Protein AF-A0A978SP94-F1 (afdb_monomer_lite)

pLDDT: mean 74.39, std 15.1, range [36.41, 94.62]

Structure (mmCIF, N/CA/C/O backbone):
data_AF-A0A978SP94-F1
#
_entry.id   AF-A0A978SP94-F1
#
loop_
_atom_site.group_PDB
_atom_site.id
_atom_site.type_symbol
_atom_site.label_atom_id
_atom_site.label_alt_id
_atom_site.label_comp_id
_atom_site.label_asym_id
_atom_site.label_entity_id
_atom_site.label_seq_id
_atom_site.pdbx_PDB_ins_code
_atom_site.Cartn_x
_atom_site.Cartn_y
_atom_site.Cartn_z
_atom_site.occupancy
_atom_site.B_iso_or_equiv
_atom_site.auth_seq_id
_atom_site.auth_comp_id
_atom_site.auth_asym_id
_atom_site.auth_atom_id
_atom_site.pdbx_PDB_model_num
ATOM 1 N N . MET A 1 1 ? 33.689 -12.723 -34.427 1.00 36.41 1 MET A N 1
ATOM 2 C CA . MET A 1 1 ? 33.158 -11.509 -35.083 1.00 36.41 1 MET A CA 1
ATOM 3 C C . MET A 1 1 ? 31.949 -11.097 -34.269 1.00 36.41 1 MET A C 1
ATOM 5 O O . MET A 1 1 ? 30.881 -11.655 -34.457 1.00 36.41 1 MET A O 1
ATOM 9 N N . THR A 1 2 ? 32.166 -10.258 -33.258 1.00 43.25 2 THR A N 1
ATOM 10 C CA . THR A 1 2 ? 31.287 -10.166 -32.081 1.00 43.25 2 THR A CA 1
ATOM 11 C C . THR A 1 2 ? 31.180 -8.699 -31.669 1.00 43.25 2 THR A C 1
ATOM 13 O O . THR A 1 2 ? 31.792 -8.290 -30.689 1.00 43.25 2 THR A O 1
ATOM 16 N N . SER A 1 3 ? 30.542 -7.848 -32.480 1.00 43.03 3 SER A N 1
ATOM 17 C CA . SER A 1 3 ? 30.477 -6.401 -32.176 1.00 43.03 3 SER A CA 1
ATOM 18 C C . SER A 1 3 ? 29.299 -5.650 -32.820 1.00 43.03 3 SER A C 1
ATOM 20 O O . SER A 1 3 ? 29.439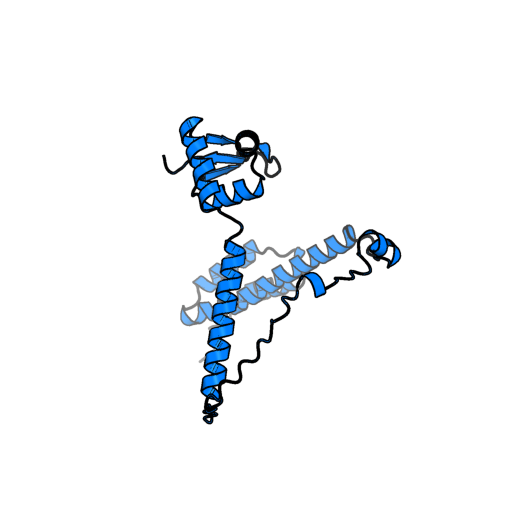 -4.469 -33.116 1.00 43.03 3 SER A O 1
ATOM 22 N N . GLN A 1 4 ? 28.145 -6.286 -33.060 1.00 39.81 4 GLN A N 1
ATOM 23 C CA . GLN A 1 4 ? 26.997 -5.597 -33.686 1.00 39.81 4 GLN A CA 1
ATOM 24 C C . GLN A 1 4 ? 25.630 -5.794 -32.999 1.00 39.81 4 GLN A C 1
ATOM 26 O O . GLN A 1 4 ? 24.607 -5.594 -33.636 1.00 39.81 4 GLN A O 1
ATOM 31 N N . GLU A 1 5 ? 25.573 -6.116 -31.700 1.00 45.84 5 GLU A N 1
ATOM 32 C CA . GLU A 1 5 ? 24.280 -6.330 -31.007 1.00 45.84 5 GLU A CA 1
ATOM 33 C C . GLU A 1 5 ? 23.916 -5.317 -29.898 1.00 45.84 5 GLU A C 1
ATOM 35 O O . GLU A 1 5 ? 22.907 -5.508 -29.230 1.00 45.84 5 GLU A O 1
ATOM 40 N N . PHE A 1 6 ? 24.652 -4.215 -29.682 1.00 45.44 6 PHE A N 1
ATOM 41 C CA . PHE A 1 6 ? 24.471 -3.404 -28.453 1.00 45.44 6 PHE A CA 1
ATOM 42 C C . PHE A 1 6 ? 24.152 -1.904 -28.606 1.00 45.44 6 PHE A C 1
ATOM 44 O O . PHE A 1 6 ? 24.252 -1.154 -27.637 1.00 45.44 6 PHE A O 1
ATOM 51 N N . THR A 1 7 ? 23.731 -1.432 -29.779 1.00 50.19 7 THR A N 1
ATOM 52 C CA . THR A 1 7 ? 23.465 0.007 -30.006 1.00 50.19 7 THR A CA 1
ATOM 53 C C . THR A 1 7 ? 21.996 0.432 -29.879 1.00 50.19 7 THR A C 1
ATOM 55 O O . THR A 1 7 ? 21.727 1.624 -29.774 1.00 50.19 7 THR A O 1
ATOM 58 N N . SER A 1 8 ? 21.035 -0.496 -29.812 1.00 52.97 8 SER A N 1
ATOM 59 C CA . SER A 1 8 ? 19.596 -0.162 -29.846 1.00 52.97 8 SER A CA 1
ATOM 60 C C . SER A 1 8 ? 19.016 0.408 -28.538 1.00 52.97 8 SER A C 1
ATOM 62 O O . SER A 1 8 ? 17.937 0.992 -28.575 1.00 52.97 8 SER A O 1
ATOM 64 N N . GLY A 1 9 ? 19.682 0.239 -27.388 1.00 59.00 9 GLY A N 1
ATOM 65 C CA . GLY A 1 9 ? 19.137 0.624 -26.071 1.00 59.00 9 GLY A CA 1
ATOM 66 C C . GLY A 1 9 ? 19.796 1.826 -25.394 1.00 59.00 9 GLY A C 1
ATOM 67 O O . GLY A 1 9 ? 19.350 2.256 -24.333 1.00 59.00 9 GLY A O 1
ATOM 68 N N . GLN A 1 10 ? 20.847 2.394 -25.992 1.00 63.31 10 GLN A N 1
ATOM 69 C CA . GLN A 1 10 ? 21.544 3.549 -25.422 1.00 63.31 10 GLN A CA 1
ATOM 70 C C . GLN A 1 10 ? 20.677 4.804 -25.219 1.00 63.31 10 GLN A C 1
ATOM 72 O O . GLN A 1 10 ? 20.806 5.401 -24.150 1.00 63.31 10 GLN A O 1
ATOM 77 N N . PRO A 1 11 ? 19.780 5.211 -26.146 1.00 75.06 11 PRO A N 1
ATOM 78 C CA . PRO A 1 11 ? 19.018 6.444 -25.946 1.00 75.06 11 PRO A CA 1
ATOM 79 C C . PRO A 1 11 ? 18.053 6.343 -24.759 1.00 75.06 11 PRO A C 1
ATOM 81 O O . PRO A 1 11 ? 17.978 7.281 -23.967 1.00 75.06 11 PRO A O 1
ATOM 84 N N . LEU A 1 12 ? 17.398 5.189 -24.580 1.00 82.25 12 LEU A N 1
ATOM 85 C CA . LEU A 1 12 ? 16.506 4.949 -23.445 1.00 82.25 12 LEU A CA 1
ATOM 86 C C . LEU A 1 12 ? 17.285 4.920 -22.127 1.00 82.25 12 LEU A C 1
ATOM 88 O O . LEU A 1 12 ? 16.886 5.565 -21.166 1.00 82.25 12 LEU A O 1
ATOM 92 N N . ASN A 1 13 ? 18.428 4.231 -22.085 1.00 84.00 13 ASN A N 1
ATOM 93 C CA . ASN A 1 13 ? 19.246 4.174 -20.874 1.00 84.00 13 ASN A CA 1
ATOM 94 C C . ASN A 1 13 ? 19.731 5.562 -20.438 1.00 84.00 13 ASN A C 1
ATOM 96 O O . ASN A 1 13 ? 19.642 5.879 -19.258 1.00 84.00 13 ASN A O 1
ATOM 100 N N . THR A 1 14 ? 20.156 6.410 -21.379 1.00 85.19 14 THR A N 1
ATOM 101 C CA . THR A 1 14 ? 20.538 7.798 -21.075 1.00 85.19 14 THR A CA 1
ATOM 102 C C . THR A 1 14 ? 19.342 8.652 -20.648 1.00 85.19 14 THR A C 1
ATOM 104 O O . THR A 1 14 ? 19.486 9.525 -19.792 1.00 85.19 14 THR A O 1
ATOM 107 N N . ALA A 1 15 ? 18.159 8.430 -21.228 1.00 86.38 15 ALA A N 1
ATOM 108 C CA . ALA A 1 15 ? 16.939 9.114 -20.806 1.00 86.38 15 ALA A CA 1
ATOM 109 C C . ALA A 1 15 ? 16.534 8.711 -19.377 1.00 86.38 15 ALA A C 1
ATOM 111 O O . ALA A 1 15 ? 16.160 9.575 -18.586 1.00 86.38 15 ALA A O 1
ATOM 112 N N . ILE A 1 16 ? 16.694 7.433 -19.026 1.00 88.31 16 ILE A N 1
ATOM 113 C CA . ILE A 1 16 ? 16.489 6.916 -17.670 1.00 88.31 16 ILE A CA 1
ATOM 114 C C . ILE A 1 16 ? 17.519 7.505 -16.702 1.00 88.31 16 ILE A C 1
ATOM 116 O O . ILE A 1 16 ? 17.125 7.974 -15.645 1.00 88.31 16 ILE A O 1
ATOM 120 N N . ASP A 1 17 ? 18.807 7.572 -17.057 1.00 88.81 17 ASP A N 1
ATOM 121 C CA . ASP A 1 17 ? 19.834 8.190 -16.198 1.00 88.81 17 ASP A CA 1
ATOM 122 C C . ASP A 1 17 ? 19.515 9.654 -15.875 1.00 88.81 17 ASP A C 1
ATOM 124 O O . ASP A 1 17 ? 19.634 10.094 -14.732 1.00 88.81 17 ASP A O 1
ATOM 128 N N . LYS A 1 18 ? 19.050 10.412 -16.874 1.00 88.12 18 LYS A N 1
ATOM 129 C CA . LYS A 1 18 ? 18.600 11.794 -16.668 1.00 88.12 18 LYS A CA 1
ATOM 130 C C . LYS A 1 18 ? 17.361 11.867 -15.780 1.00 88.12 18 LYS A C 1
ATOM 132 O O . LYS A 1 18 ? 17.291 12.737 -14.923 1.00 88.12 18 LYS A O 1
ATOM 137 N N . ALA A 1 19 ? 16.411 10.959 -15.975 1.00 90.00 19 ALA A N 1
ATOM 138 C CA . ALA A 1 19 ? 15.207 10.871 -15.160 1.00 90.00 19 ALA A CA 1
ATOM 139 C C . ALA A 1 19 ? 15.487 10.403 -13.723 1.00 90.00 19 ALA A C 1
ATOM 141 O O . ALA A 1 19 ? 14.738 10.753 -12.826 1.00 90.00 19 ALA A O 1
ATOM 142 N N . ILE A 1 20 ? 16.555 9.646 -13.475 1.00 89.19 20 ILE A N 1
ATOM 143 C CA . ILE A 1 20 ? 17.008 9.321 -12.116 1.00 89.19 20 ILE A CA 1
ATOM 144 C C . ILE A 1 20 ? 17.648 10.553 -11.462 1.00 89.19 20 ILE A C 1
ATOM 146 O O . ILE A 1 20 ? 17.429 10.796 -10.279 1.00 89.19 20 ILE A O 1
ATOM 150 N N . ALA A 1 21 ? 18.417 11.343 -12.220 1.00 88.69 21 ALA A N 1
ATOM 151 C CA . ALA A 1 21 ? 19.043 12.565 -11.714 1.00 88.69 21 ALA A CA 1
ATOM 152 C C . ALA A 1 21 ? 18.027 13.675 -11.393 1.00 88.69 21 ALA A C 1
ATOM 154 O O . ALA A 1 21 ? 18.221 14.416 -10.433 1.00 88.69 21 ALA A O 1
ATOM 155 N N . ASP A 1 22 ? 16.952 13.778 -12.175 1.00 90.25 22 ASP A N 1
ATOM 156 C CA . ASP A 1 22 ? 15.823 14.671 -11.906 1.00 90.25 22 ASP A CA 1
ATOM 157 C C . ASP A 1 22 ? 14.487 13.914 -12.045 1.00 90.25 22 ASP A C 1
ATOM 159 O O . ASP A 1 22 ? 13.836 13.944 -13.100 1.00 90.25 22 ASP A O 1
ATOM 163 N N . PRO A 1 23 ? 14.066 13.205 -10.979 1.00 89.19 23 PRO A N 1
ATOM 164 C CA . PRO A 1 23 ? 12.857 12.397 -10.999 1.00 89.19 23 PRO A CA 1
ATOM 165 C C . PRO A 1 23 ? 11.611 13.216 -11.264 1.00 89.19 23 PRO A C 1
ATOM 167 O O . PRO A 1 23 ? 10.740 12.739 -11.984 1.00 89.19 23 PRO A O 1
ATOM 170 N N . MET A 1 24 ? 11.495 14.436 -10.741 1.00 88.69 24 MET A N 1
ATOM 171 C CA . MET A 1 24 ? 10.240 15.193 -10.771 1.00 88.69 24 MET A CA 1
ATOM 172 C C . MET A 1 24 ? 9.872 15.691 -12.171 1.00 88.69 24 MET A C 1
ATOM 174 O O . MET A 1 24 ? 8.691 15.736 -12.512 1.00 88.69 24 MET A O 1
ATOM 178 N N . THR A 1 25 ? 10.858 15.970 -13.026 1.00 88.75 25 THR A N 1
ATOM 179 C CA . THR A 1 25 ? 10.618 16.447 -14.401 1.00 88.75 25 THR A CA 1
ATOM 180 C C . THR A 1 25 ? 10.516 15.321 -15.436 1.00 88.75 25 THR A C 1
ATOM 182 O O . THR A 1 25 ? 10.141 15.560 -16.588 1.00 88.75 25 THR A O 1
ATOM 185 N N . ALA A 1 26 ? 10.794 14.074 -15.043 1.00 88.94 26 ALA A N 1
ATOM 186 C CA . ALA A 1 26 ? 10.788 12.930 -15.949 1.00 88.94 26 ALA A CA 1
ATOM 187 C C . ALA A 1 26 ? 9.405 12.628 -16.576 1.00 88.94 26 ALA A C 1
ATOM 189 O O . ALA A 1 26 ? 8.364 12.604 -15.916 1.00 88.94 26 ALA A O 1
ATOM 190 N N . ASN A 1 27 ? 9.373 12.295 -17.866 1.00 91.00 27 ASN A N 1
ATOM 191 C CA . ASN A 1 27 ? 8.146 11.863 -18.542 1.00 91.00 27 ASN A CA 1
ATOM 192 C C . ASN A 1 27 ? 8.036 10.326 -18.551 1.00 91.00 27 ASN A C 1
ATOM 194 O O . ASN A 1 27 ? 8.411 9.673 -19.526 1.00 91.00 27 ASN A O 1
ATOM 198 N N . LEU A 1 28 ? 7.522 9.739 -17.463 1.00 88.88 28 LEU A N 1
ATOM 199 C CA . LEU A 1 28 ? 7.362 8.278 -17.327 1.00 88.88 28 LEU A CA 1
ATOM 200 C C . LEU A 1 28 ? 6.517 7.640 -18.443 1.00 88.88 28 LEU A C 1
ATOM 202 O O . LEU A 1 28 ? 6.945 6.620 -18.979 1.00 88.88 28 LEU A O 1
ATOM 206 N N . PRO A 1 29 ? 5.359 8.205 -18.847 1.00 90.31 29 PRO A N 1
ATOM 207 C CA . PRO A 1 29 ? 4.577 7.649 -19.950 1.00 90.31 29 PRO A CA 1
ATOM 208 C C . PRO A 1 29 ? 5.356 7.554 -21.263 1.00 90.31 29 PRO A C 1
ATOM 210 O O . PRO A 1 29 ? 5.158 6.615 -22.032 1.00 90.31 29 PRO A O 1
ATOM 213 N N . GLN A 1 30 ? 6.236 8.519 -21.539 1.00 89.31 30 GLN A N 1
ATOM 214 C CA . GLN A 1 30 ? 7.097 8.471 -22.716 1.00 89.31 30 GLN A CA 1
ATOM 215 C C . GLN A 1 30 ? 8.184 7.396 -22.576 1.00 89.31 30 GLN A C 1
ATOM 217 O O . GLN A 1 30 ? 8.359 6.603 -23.499 1.00 89.31 30 GLN A O 1
ATOM 222 N N . LEU A 1 31 ? 8.848 7.315 -21.418 1.00 89.88 31 LEU A N 1
ATOM 223 C CA . LEU A 1 31 ? 9.860 6.287 -21.141 1.00 89.88 31 LEU A CA 1
ATOM 224 C C . LEU A 1 31 ? 9.288 4.865 -21.252 1.00 89.88 31 LEU A C 1
ATOM 226 O O . LEU A 1 31 ? 9.941 3.989 -21.811 1.00 89.88 31 LEU A O 1
ATOM 230 N N . LEU A 1 32 ? 8.056 4.642 -20.783 1.00 90.81 32 LEU A N 1
ATOM 231 C CA . LEU A 1 32 ? 7.368 3.351 -20.898 1.00 90.81 32 LEU A CA 1
ATOM 232 C C . LEU A 1 32 ? 7.041 2.987 -22.355 1.00 90.81 32 LEU A C 1
ATOM 234 O O . LEU A 1 32 ? 7.234 1.845 -22.757 1.00 90.81 32 LEU A O 1
ATOM 238 N N . LYS A 1 33 ? 6.625 3.955 -23.182 1.00 90.44 33 LYS A N 1
ATOM 239 C CA . LYS A 1 33 ? 6.404 3.716 -24.621 1.00 90.44 33 LYS A CA 1
ATOM 240 C C . LYS A 1 33 ? 7.698 3.355 -25.350 1.00 90.44 33 LYS A C 1
ATOM 242 O O . LYS A 1 33 ? 7.702 2.473 -26.206 1.00 90.44 33 LYS A O 1
ATOM 247 N N . GLU A 1 34 ? 8.791 4.043 -25.028 1.00 88.81 34 GLU A N 1
ATOM 248 C CA . GLU A 1 34 ? 10.113 3.753 -25.593 1.00 88.81 34 GLU A CA 1
ATOM 249 C C . GLU A 1 34 ? 10.639 2.388 -25.121 1.00 88.81 34 GLU A C 1
ATOM 251 O O . GLU A 1 34 ? 11.228 1.646 -25.910 1.00 88.81 34 GLU A O 1
ATOM 256 N N . PHE A 1 35 ? 10.359 2.020 -23.870 1.00 90.88 35 PHE A N 1
ATOM 257 C CA . PHE A 1 35 ? 10.617 0.693 -23.319 1.00 90.88 35 PHE A CA 1
ATOM 258 C C . PHE A 1 35 ? 9.861 -0.412 -24.070 1.00 90.88 35 PHE A C 1
ATOM 260 O O . PHE A 1 35 ? 10.497 -1.350 -24.552 1.00 90.88 35 PHE A O 1
ATOM 267 N N . ASP A 1 36 ? 8.541 -0.289 -24.236 1.00 90.69 36 ASP A N 1
ATOM 268 C CA . ASP A 1 36 ? 7.723 -1.281 -24.948 1.00 90.69 36 ASP A CA 1
ATOM 269 C 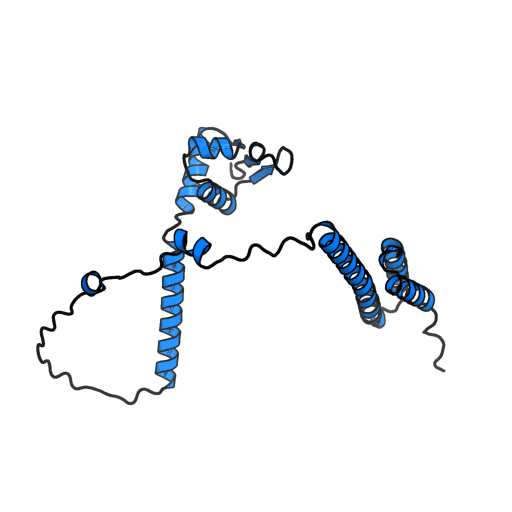C . ASP A 1 36 ? 8.220 -1.479 -26.388 1.00 90.69 36 ASP A C 1
ATOM 271 O O . ASP A 1 36 ? 8.356 -2.608 -26.875 1.00 90.69 36 ASP A O 1
ATOM 275 N N . TYR A 1 37 ? 8.574 -0.375 -27.057 1.00 89.50 37 TYR A N 1
ATOM 276 C CA . TYR A 1 37 ? 9.156 -0.403 -28.395 1.00 89.50 37 TYR A CA 1
ATOM 277 C C . TYR A 1 37 ? 10.500 -1.147 -28.429 1.00 89.50 37 TYR A C 1
ATOM 279 O O . TYR A 1 37 ? 10.733 -1.953 -29.334 1.00 89.50 37 TYR A O 1
ATOM 287 N N . LEU A 1 38 ? 11.373 -0.929 -27.444 1.00 88.56 38 LEU A N 1
ATOM 288 C CA . LEU A 1 38 ? 12.671 -1.599 -27.346 1.00 88.56 38 LEU A CA 1
ATOM 289 C C . LEU A 1 38 ? 12.503 -3.105 -27.090 1.00 88.56 38 LEU A C 1
ATOM 291 O O . LEU A 1 38 ? 13.097 -3.921 -27.797 1.00 88.56 38 LEU A O 1
ATOM 295 N N . ILE A 1 39 ? 11.651 -3.493 -26.137 1.00 89.19 39 ILE A N 1
ATOM 296 C CA . ILE A 1 39 ? 11.400 -4.906 -25.819 1.00 89.19 39 ILE A CA 1
ATOM 297 C C . ILE A 1 39 ? 10.793 -5.650 -27.014 1.00 89.19 39 ILE A C 1
ATOM 299 O O . ILE A 1 39 ? 11.188 -6.786 -27.286 1.00 89.19 39 ILE A O 1
ATOM 303 N N . SER A 1 40 ? 9.906 -5.007 -27.782 1.00 88.44 40 SER A N 1
ATOM 304 C CA . SER A 1 40 ? 9.291 -5.615 -28.973 1.00 88.44 40 SER A CA 1
ATOM 305 C C . SER A 1 40 ? 10.294 -5.985 -30.077 1.00 88.44 40 SER A C 1
ATOM 307 O O . SER A 1 40 ? 10.040 -6.905 -30.854 1.00 88.44 40 SER A O 1
ATOM 309 N N . GLN A 1 41 ? 11.449 -5.313 -30.122 1.00 88.38 41 GLN A N 1
ATOM 310 C CA . GLN A 1 41 ? 12.511 -5.549 -31.107 1.00 88.38 41 GLN A CA 1
ATOM 311 C C . GLN A 1 41 ? 13.544 -6.587 -30.656 1.00 88.38 41 GLN A C 1
ATOM 313 O O . GLN A 1 41 ? 14.343 -7.056 -31.467 1.00 88.38 41 GLN A O 1
ATOM 318 N N . LEU A 1 42 ? 13.548 -6.957 -29.375 1.00 87.88 42 LEU A N 1
ATOM 319 C CA . LEU A 1 42 ? 14.506 -7.911 -28.830 1.00 87.88 42 LEU A CA 1
ATOM 320 C C . LEU A 1 42 ? 14.062 -9.366 -29.058 1.00 87.88 42 LEU A C 1
ATOM 322 O O . LEU A 1 42 ? 12.868 -9.672 -29.000 1.00 87.88 42 LEU A O 1
ATOM 326 N N . PRO A 1 43 ? 15.008 -10.309 -29.227 1.00 90.12 43 PRO A N 1
ATOM 327 C CA . PRO A 1 43 ? 14.704 -11.738 -29.240 1.00 90.12 43 PRO A CA 1
ATOM 328 C C . PRO A 1 43 ? 14.065 -12.192 -27.919 1.00 90.12 43 PRO A C 1
ATOM 330 O O . PRO A 1 43 ? 14.506 -11.771 -26.849 1.00 90.12 43 PRO A O 1
ATOM 333 N N . ARG A 1 44 ? 13.099 -13.127 -27.964 1.00 87.88 44 ARG A N 1
ATOM 334 C CA . ARG A 1 44 ? 12.382 -13.643 -26.769 1.00 87.88 44 ARG A CA 1
ATOM 335 C C . ARG A 1 44 ? 13.305 -14.044 -25.613 1.00 87.88 44 ARG A C 1
ATOM 337 O O . ARG A 1 44 ? 12.991 -13.772 -24.462 1.00 87.88 44 ARG A O 1
ATOM 344 N N . ALA A 1 45 ? 14.450 -14.654 -25.919 1.00 86.94 45 ALA A N 1
ATOM 345 C CA . ALA A 1 45 ? 15.424 -15.081 -24.914 1.00 86.94 45 ALA A CA 1
ATOM 346 C C . ALA A 1 45 ? 16.062 -13.911 -24.135 1.00 86.94 45 ALA A C 1
ATOM 348 O O . ALA A 1 45 ? 16.487 -14.092 -22.998 1.00 86.94 45 ALA A O 1
ATOM 349 N N . ALA A 1 46 ? 16.124 -12.713 -24.725 1.00 86.50 46 ALA A N 1
ATOM 350 C CA . ALA A 1 46 ? 16.704 -11.519 -24.113 1.00 86.50 46 ALA A CA 1
ATOM 351 C C . ALA A 1 46 ? 15.654 -10.569 -23.512 1.00 86.50 46 ALA A C 1
ATOM 353 O O . ALA A 1 46 ? 16.006 -9.768 -22.647 1.00 86.50 46 ALA A O 1
ATOM 354 N N . GLN A 1 47 ? 14.385 -10.670 -23.930 1.00 90.81 47 GLN A N 1
ATOM 355 C CA . GLN A 1 47 ? 13.305 -9.771 -23.507 1.00 90.81 47 GLN A CA 1
ATOM 356 C C . GLN A 1 47 ? 13.147 -9.712 -21.989 1.00 90.81 47 GLN A C 1
ATOM 358 O O . GLN A 1 47 ? 13.212 -8.627 -21.433 1.00 90.81 47 GLN A O 1
ATOM 363 N N . LEU A 1 48 ? 13.005 -10.854 -21.306 1.00 90.75 48 LEU A N 1
ATOM 364 C CA . LEU A 1 48 ? 12.791 -10.871 -19.851 1.00 90.75 48 LEU A CA 1
ATOM 365 C C . LEU A 1 48 ? 13.968 -10.276 -19.073 1.00 90.75 48 LEU A C 1
ATOM 367 O O . LEU A 1 48 ? 13.762 -9.520 -18.128 1.00 90.75 48 LEU A O 1
ATOM 371 N N . ARG A 1 49 ? 15.202 -10.588 -19.486 1.00 89.94 49 ARG A N 1
ATOM 372 C CA . ARG A 1 49 ? 16.412 -10.086 -18.823 1.00 89.94 49 ARG A CA 1
ATOM 373 C C . ARG A 1 49 ? 16.513 -8.567 -18.941 1.00 89.94 49 ARG A C 1
ATOM 375 O O . ARG A 1 49 ? 16.687 -7.890 -17.936 1.00 89.94 49 ARG A O 1
ATOM 382 N N . VAL A 1 50 ? 16.391 -8.048 -20.163 1.00 87.81 50 VAL A N 1
ATOM 383 C CA . VAL A 1 50 ? 16.491 -6.605 -20.430 1.00 87.81 50 VAL A CA 1
ATOM 384 C C . VAL A 1 50 ? 15.282 -5.861 -19.856 1.00 87.81 50 VAL A C 1
ATOM 386 O O . VAL A 1 50 ? 15.436 -4.766 -19.322 1.00 87.81 50 VAL A O 1
ATOM 389 N N . ALA A 1 51 ? 14.094 -6.473 -19.893 1.00 90.00 51 ALA A N 1
ATOM 390 C CA . ALA A 1 51 ? 12.898 -5.915 -19.281 1.00 90.00 51 ALA A CA 1
ATOM 391 C C . ALA A 1 51 ? 13.055 -5.743 -17.772 1.00 90.00 51 ALA A C 1
ATOM 393 O O . ALA A 1 51 ? 12.774 -4.666 -17.260 1.00 90.00 51 ALA A O 1
ATOM 394 N N . GLY A 1 52 ? 13.550 -6.769 -17.074 1.00 90.62 52 GLY A N 1
ATOM 395 C CA . GLY A 1 52 ? 13.788 -6.698 -15.633 1.00 90.62 52 GLY A CA 1
ATOM 396 C C . GLY A 1 52 ? 14.771 -5.591 -15.251 1.00 90.62 52 GLY A C 1
ATOM 397 O O . GLY A 1 52 ? 14.503 -4.827 -14.329 1.00 90.62 52 GLY A O 1
ATOM 398 N N . GLU A 1 53 ? 15.871 -5.455 -15.996 1.00 90.25 53 GLU A N 1
ATOM 399 C CA . GLU A 1 53 ? 16.878 -4.414 -15.755 1.00 90.25 53 GLU A CA 1
ATOM 400 C C . GLU A 1 53 ? 16.297 -3.001 -15.920 1.00 90.25 53 GLU A C 1
ATOM 402 O O . GLU A 1 53 ? 16.470 -2.146 -15.052 1.00 90.25 53 GLU A O 1
ATOM 407 N N . ILE A 1 54 ? 15.557 -2.756 -17.005 1.00 89.81 54 ILE A N 1
ATOM 408 C CA . ILE A 1 54 ? 14.967 -1.438 -17.265 1.00 89.81 54 ILE A CA 1
ATOM 409 C C . ILE A 1 54 ? 13.824 -1.135 -16.286 1.00 89.81 54 ILE A C 1
ATOM 411 O O . ILE A 1 54 ? 13.744 -0.020 -15.773 1.00 89.81 54 ILE A O 1
ATOM 415 N N . LEU A 1 55 ? 12.964 -2.112 -15.983 1.00 92.69 55 LEU A N 1
ATOM 416 C CA . LEU A 1 55 ? 11.866 -1.937 -15.027 1.00 92.69 55 LEU A CA 1
ATOM 417 C C . LEU A 1 55 ? 12.375 -1.645 -13.614 1.00 92.69 55 LEU A C 1
ATOM 419 O O . LEU A 1 55 ? 11.789 -0.805 -12.937 1.00 92.69 55 LEU A O 1
ATOM 423 N N . SER A 1 56 ? 13.483 -2.265 -13.191 1.00 93.38 56 SER A N 1
ATOM 424 C CA . SER A 1 56 ? 14.133 -1.940 -11.914 1.00 93.38 56 SER A CA 1
ATOM 425 C C . SER A 1 56 ? 14.508 -0.459 -11.847 1.00 93.38 56 SER A C 1
ATOM 427 O O . SER A 1 56 ? 14.186 0.225 -10.880 1.00 93.38 56 SER A O 1
ATOM 429 N N . ARG A 1 57 ? 15.110 0.072 -12.915 1.00 92.69 57 ARG A N 1
ATOM 430 C CA . ARG A 1 57 ? 15.521 1.482 -12.978 1.00 92.69 57 ARG A CA 1
ATOM 431 C C . ARG A 1 57 ? 14.335 2.442 -13.081 1.00 92.69 57 ARG A C 1
ATOM 433 O O . ARG A 1 57 ? 14.364 3.528 -12.515 1.00 92.69 57 ARG A O 1
ATOM 440 N N . LEU A 1 58 ? 13.257 2.053 -13.764 1.00 92.81 58 LEU A N 1
ATOM 441 C CA . LEU A 1 58 ? 12.011 2.830 -13.765 1.00 92.81 58 LEU A CA 1
ATOM 442 C C . LEU A 1 58 ? 11.360 2.864 -12.376 1.00 92.81 58 LEU A C 1
ATOM 444 O O . LEU A 1 58 ? 10.831 3.901 -11.975 1.00 92.81 58 LEU A O 1
ATOM 448 N N . ALA A 1 59 ? 11.427 1.762 -11.626 1.00 94.19 59 ALA A N 1
ATOM 449 C CA . ALA A 1 59 ? 10.940 1.708 -10.252 1.00 94.19 59 ALA A CA 1
ATOM 450 C C . ALA A 1 59 ? 11.742 2.634 -9.322 1.00 94.19 59 ALA A C 1
ATOM 452 O O . ALA A 1 59 ? 11.140 3.292 -8.476 1.00 94.19 59 ALA A O 1
ATOM 453 N N . GLU A 1 60 ? 13.060 2.763 -9.516 1.00 94.00 60 GLU A N 1
ATOM 454 C CA . GLU A 1 60 ? 13.894 3.727 -8.777 1.00 94.00 60 GLU A CA 1
ATOM 455 C C . GLU A 1 60 ? 13.405 5.171 -8.962 1.00 94.00 60 GLU A C 1
ATOM 457 O O . GLU A 1 60 ? 13.318 5.918 -7.988 1.00 94.00 60 GLU A O 1
ATOM 462 N N . ILE A 1 61 ? 13.003 5.553 -10.180 1.00 93.12 61 ILE A N 1
ATOM 463 C CA . ILE A 1 61 ? 12.457 6.892 -10.461 1.00 93.12 61 ILE A CA 1
ATOM 464 C C . ILE A 1 61 ? 11.151 7.118 -9.686 1.00 93.12 61 ILE A C 1
ATOM 466 O O . ILE A 1 61 ? 10.955 8.176 -9.086 1.00 93.12 61 ILE A O 1
ATOM 470 N N . ILE A 1 62 ? 10.251 6.129 -9.676 1.00 93.12 62 ILE A N 1
ATOM 471 C CA . ILE A 1 62 ? 8.979 6.213 -8.940 1.00 93.12 62 ILE A CA 1
ATOM 472 C C . ILE A 1 62 ? 9.236 6.299 -7.433 1.00 93.12 62 ILE A C 1
ATOM 474 O O . ILE A 1 62 ? 8.631 7.130 -6.760 1.00 93.12 62 ILE A O 1
ATOM 478 N N . ALA A 1 63 ? 10.152 5.483 -6.910 1.00 94.12 63 ALA A N 1
ATOM 479 C CA . ALA A 1 63 ? 10.522 5.497 -5.500 1.00 94.12 63 ALA A CA 1
ATOM 480 C C . ALA A 1 63 ? 11.118 6.851 -5.082 1.00 94.12 63 ALA A C 1
ATOM 482 O O . ALA A 1 63 ? 10.752 7.383 -4.035 1.00 94.12 63 ALA A O 1
ATOM 483 N N . ALA A 1 64 ? 11.980 7.440 -5.915 1.00 92.62 64 ALA A N 1
ATOM 484 C CA . ALA A 1 64 ? 12.559 8.755 -5.659 1.00 92.62 64 ALA A CA 1
ATOM 485 C C . ALA A 1 64 ? 11.493 9.864 -5.639 1.00 92.62 64 ALA A C 1
ATOM 487 O O . ALA A 1 64 ? 11.511 10.710 -4.748 1.00 92.62 64 ALA A O 1
ATOM 488 N N . ARG A 1 65 ? 10.522 9.828 -6.564 1.00 94.62 65 ARG A N 1
ATOM 489 C CA . ARG A 1 65 ? 9.375 10.755 -6.554 1.00 94.62 65 ARG A CA 1
ATOM 490 C C . ARG A 1 65 ? 8.514 10.607 -5.312 1.00 94.62 65 ARG A C 1
ATOM 492 O O . ARG A 1 65 ? 8.132 11.607 -4.722 1.00 94.62 65 ARG A O 1
ATOM 499 N N . ALA A 1 66 ? 8.187 9.369 -4.945 1.00 94.44 66 ALA A N 1
ATOM 500 C CA . ALA A 1 66 ? 7.370 9.098 -3.772 1.00 94.44 66 ALA A CA 1
ATOM 501 C C . ALA A 1 66 ? 8.049 9.641 -2.512 1.00 94.44 66 ALA A C 1
ATOM 503 O O . ALA A 1 66 ? 7.404 10.330 -1.736 1.00 94.44 66 ALA A O 1
ATOM 504 N N . ARG A 1 67 ? 9.357 9.399 -2.358 1.00 94.00 67 ARG A N 1
ATOM 505 C CA . ARG A 1 67 ? 10.139 9.942 -1.246 1.00 94.00 67 ARG A CA 1
ATOM 506 C C . ARG A 1 67 ? 10.100 11.467 -1.220 1.00 94.00 67 ARG A C 1
ATOM 508 O O . ARG A 1 67 ? 9.748 12.020 -0.196 1.00 94.00 67 ARG A O 1
ATOM 515 N N . TRP A 1 68 ? 10.347 12.123 -2.353 1.00 92.31 68 TRP A N 1
ATOM 516 C CA . TRP A 1 68 ? 10.280 13.584 -2.427 1.00 92.31 68 TRP A CA 1
ATOM 517 C C . TRP A 1 68 ? 8.897 14.136 -2.048 1.00 92.31 68 TRP A C 1
ATOM 519 O O . TRP A 1 68 ? 8.812 15.110 -1.314 1.00 92.31 68 TRP A O 1
ATOM 529 N N . LEU A 1 69 ? 7.813 13.496 -2.503 1.00 91.75 69 LEU A N 1
ATOM 530 C CA . LEU A 1 69 ? 6.447 13.886 -2.136 1.00 91.75 69 LEU A CA 1
ATOM 531 C C . LEU A 1 69 ? 6.158 13.678 -0.645 1.00 91.75 69 LEU A C 1
ATOM 533 O O . LEU A 1 69 ? 5.437 14.478 -0.057 1.00 91.75 69 LEU A O 1
ATOM 537 N N . PHE A 1 70 ? 6.684 12.608 -0.043 1.00 91.88 70 PHE A N 1
ATOM 538 C CA . PHE A 1 70 ? 6.563 12.385 1.396 1.00 91.88 70 PHE A CA 1
ATOM 539 C C . PHE A 1 70 ? 7.360 13.415 2.189 1.00 91.88 70 PHE A C 1
ATOM 541 O O . PHE A 1 70 ? 6.802 13.974 3.122 1.00 91.88 70 PHE A O 1
ATOM 548 N N . ASP A 1 71 ? 8.595 13.706 1.784 1.00 90.62 71 ASP A N 1
ATOM 549 C CA . ASP A 1 71 ? 9.442 14.708 2.433 1.00 90.62 71 ASP A CA 1
ATOM 550 C C . ASP A 1 71 ? 8.786 16.104 2.342 1.00 90.62 71 ASP A C 1
ATOM 552 O O . ASP A 1 71 ? 8.656 16.796 3.345 1.00 90.62 71 ASP A O 1
ATOM 556 N N . GLU A 1 72 ? 8.278 16.495 1.164 1.00 89.88 72 GLU A N 1
ATOM 557 C CA . GLU A 1 72 ? 7.544 17.759 0.981 1.00 89.88 72 GLU A CA 1
ATOM 558 C C . GLU A 1 72 ? 6.278 17.813 1.851 1.00 89.88 72 GLU A C 1
ATOM 560 O O . GLU A 1 72 ? 5.976 18.839 2.463 1.00 89.88 72 GLU A O 1
ATOM 565 N N . TRP A 1 73 ? 5.519 16.717 1.909 1.00 90.06 73 TRP A N 1
ATOM 566 C CA . TRP A 1 73 ? 4.329 16.634 2.749 1.00 90.06 73 TRP A CA 1
ATOM 567 C C . TRP A 1 73 ? 4.685 16.729 4.237 1.00 90.06 73 TRP A C 1
ATOM 569 O O . TRP A 1 73 ? 4.037 17.466 4.978 1.00 90.06 73 TRP A O 1
ATOM 579 N N . GLU A 1 74 ? 5.727 16.025 4.673 1.00 86.31 74 GLU A N 1
ATOM 580 C CA . GLU A 1 74 ? 6.197 16.033 6.054 1.00 86.31 74 GLU A CA 1
ATOM 581 C C . GLU A 1 74 ? 6.665 17.435 6.454 1.00 86.31 74 GLU A C 1
ATOM 583 O O . GLU A 1 74 ? 6.243 17.929 7.494 1.00 86.31 74 GLU A O 1
ATOM 588 N N . GLU A 1 75 ? 7.421 18.131 5.600 1.00 84.75 75 GLU A N 1
ATOM 589 C CA . GLU A 1 75 ? 7.836 19.520 5.828 1.00 84.75 75 GLU A CA 1
ATOM 590 C C . GLU A 1 75 ? 6.653 20.500 5.910 1.00 84.75 75 GLU A C 1
ATOM 592 O O . GLU A 1 75 ? 6.685 21.450 6.694 1.00 84.75 75 GLU A O 1
ATOM 597 N N . GLN A 1 76 ? 5.610 20.304 5.097 1.00 83.94 76 GLN A N 1
ATOM 598 C CA . GLN A 1 76 ? 4.454 21.208 5.059 1.00 83.94 76 GLN A CA 1
ATOM 599 C C . GLN A 1 76 ? 3.480 20.997 6.219 1.00 83.94 76 GLN A C 1
ATOM 601 O O . GLN A 1 76 ? 2.854 21.958 6.672 1.00 83.94 76 GLN A O 1
ATOM 606 N N . TYR A 1 77 ? 3.307 19.751 6.659 1.00 78.31 77 TYR A N 1
ATOM 607 C CA . TYR A 1 77 ? 2.223 19.366 7.562 1.00 78.31 77 TYR A CA 1
ATOM 608 C C . TYR A 1 77 ? 2.694 18.833 8.914 1.00 78.31 77 TYR A C 1
ATOM 610 O O . TYR A 1 77 ? 1.852 18.664 9.793 1.00 78.31 77 TYR A O 1
ATOM 618 N N . THR A 1 78 ? 3.997 18.626 9.115 1.00 69.94 78 THR A N 1
ATOM 619 C CA . THR A 1 78 ? 4.578 18.347 10.435 1.00 69.94 78 THR A CA 1
ATOM 620 C C . THR A 1 78 ? 5.092 19.662 11.015 1.00 69.94 78 THR A C 1
ATOM 622 O O . THR A 1 78 ? 6.099 20.194 10.542 1.00 69.94 78 THR A O 1
ATOM 625 N N . PRO A 1 79 ? 4.415 20.248 12.017 1.00 64.25 79 PRO A N 1
ATOM 626 C CA . PRO A 1 79 ? 4.886 21.480 12.626 1.00 64.25 79 PRO A CA 1
ATOM 627 C C . PRO A 1 79 ? 6.237 21.215 13.299 1.00 64.25 79 PRO A C 1
ATOM 629 O O . PRO A 1 79 ? 6.324 20.399 14.209 1.00 64.25 79 PRO A O 1
ATOM 632 N N . LEU A 1 80 ? 7.280 21.950 12.903 1.00 61.09 80 LEU A N 1
ATOM 633 C CA . LEU A 1 80 ? 8.623 21.906 13.514 1.00 61.09 80 LEU A CA 1
ATOM 634 C C . LEU A 1 80 ? 8.630 22.210 15.033 1.00 61.09 80 LEU A C 1
ATOM 636 O O . LEU A 1 80 ? 9.664 22.056 15.679 1.00 61.09 80 LEU A O 1
ATOM 640 N N . GLU A 1 81 ? 7.502 22.661 15.591 1.00 59.47 81 GLU A N 1
ATOM 641 C CA . GLU A 1 81 ? 7.335 23.095 16.984 1.00 59.47 81 GLU A CA 1
ATOM 642 C C . GLU A 1 81 ? 6.286 22.293 17.778 1.00 59.47 81 GLU A C 1
ATOM 644 O O . GLU A 1 81 ? 6.178 22.490 18.988 1.00 59.47 81 GLU A O 1
ATOM 649 N N . GLU A 1 82 ? 5.526 21.383 17.157 1.00 58.22 82 GLU A N 1
ATOM 650 C CA . GLU A 1 82 ? 4.654 20.481 17.918 1.00 58.22 82 GLU A CA 1
ATOM 651 C C . GLU A 1 82 ? 5.470 19.247 18.306 1.00 58.22 82 GLU A C 1
ATOM 653 O O . GLU A 1 82 ? 5.574 18.284 17.550 1.00 58.22 82 GLU A O 1
ATOM 658 N N . GLU A 1 83 ? 6.085 19.292 19.496 1.00 59.81 83 GLU A N 1
ATOM 659 C CA . GLU A 1 83 ? 6.490 18.075 20.203 1.00 59.81 83 GLU A CA 1
ATOM 660 C C . GLU A 1 83 ? 5.301 17.111 20.128 1.00 59.81 83 GLU A C 1
ATOM 662 O O . GLU A 1 83 ? 4.221 17.451 20.626 1.00 59.81 83 GLU A O 1
ATOM 667 N N . GLU A 1 84 ? 5.473 15.953 19.470 1.00 59.69 84 GLU A N 1
ATOM 668 C CA . GLU A 1 84 ? 4.479 14.875 19.495 1.00 59.69 84 GLU A CA 1
ATOM 669 C C . GLU A 1 84 ? 3.914 14.805 20.913 1.00 59.69 84 GLU A C 1
ATOM 671 O O . GLU A 1 84 ? 4.716 14.817 21.852 1.00 59.69 84 GLU A O 1
ATOM 676 N N . PRO A 1 85 ? 2.584 14.796 21.113 1.00 65.88 85 PRO A N 1
ATOM 677 C CA . PRO A 1 85 ? 2.006 14.963 22.436 1.00 65.88 85 PRO A CA 1
ATOM 678 C C . PRO A 1 85 ? 2.592 13.917 23.386 1.00 65.88 85 PRO A C 1
ATOM 680 O O . PRO A 1 85 ? 2.216 12.744 23.358 1.00 65.88 85 PRO A O 1
ATOM 683 N N . VAL A 1 86 ? 3.546 14.345 24.219 1.00 69.56 86 VAL A N 1
ATOM 684 C CA . VAL A 1 86 ? 4.252 13.444 25.121 1.00 69.56 86 VAL A CA 1
ATOM 685 C C . VAL A 1 86 ? 3.250 13.063 26.191 1.00 69.56 86 VAL A C 1
ATOM 687 O O . VAL A 1 86 ? 2.907 13.862 27.065 1.00 69.56 86 VAL A O 1
ATOM 690 N N . LEU A 1 87 ? 2.748 11.831 26.105 1.00 75.12 87 LEU A N 1
ATOM 691 C CA . LEU A 1 87 ? 1.835 11.269 27.089 1.00 75.12 87 LEU A CA 1
ATOM 692 C C . LEU A 1 87 ? 2.556 11.193 28.434 1.00 75.12 87 LEU A C 1
ATOM 694 O O . LEU A 1 87 ? 3.307 10.263 28.724 1.00 75.12 87 LEU A O 1
ATOM 698 N N . THR A 1 88 ? 2.345 12.208 29.266 1.00 81.62 88 THR A N 1
ATOM 699 C CA . THR A 1 88 ? 2.916 12.224 30.608 1.00 81.62 88 THR A CA 1
ATOM 700 C C . THR A 1 88 ? 2.240 11.162 31.469 1.00 81.62 88 THR A C 1
ATOM 702 O O . THR A 1 88 ? 1.062 10.841 31.296 1.00 81.62 88 THR A O 1
ATOM 705 N N . ALA A 1 89 ? 2.963 10.651 32.467 1.00 77.69 89 ALA A N 1
ATOM 706 C CA . ALA A 1 89 ? 2.391 9.716 33.433 1.00 77.69 89 ALA A CA 1
ATOM 707 C C . ALA A 1 89 ? 1.121 10.281 34.099 1.00 77.69 89 ALA A C 1
ATOM 709 O O . ALA A 1 89 ? 0.213 9.517 34.395 1.00 77.69 89 ALA A O 1
ATOM 710 N N . ALA A 1 90 ? 1.025 11.604 34.281 1.00 79.75 90 ALA A N 1
ATOM 711 C CA . ALA A 1 90 ? -0.165 12.265 34.814 1.00 79.75 90 ALA A CA 1
ATOM 712 C C . ALA A 1 90 ? -1.380 12.160 33.872 1.00 79.75 90 ALA A C 1
ATOM 714 O O . ALA A 1 90 ? -2.475 11.872 34.337 1.00 79.75 90 ALA A O 1
ATOM 715 N N . MET A 1 91 ? -1.192 12.317 32.557 1.00 80.88 91 MET A N 1
ATOM 716 C CA . MET A 1 91 ? -2.269 12.144 31.565 1.00 80.88 91 MET A CA 1
ATOM 717 C C . MET A 1 91 ? -2.759 10.695 31.508 1.00 80.88 91 MET A C 1
ATOM 719 O O . MET A 1 91 ? -3.946 10.430 31.337 1.00 80.88 91 MET A O 1
ATOM 723 N N . LEU A 1 92 ? -1.842 9.745 31.684 1.00 80.31 92 LEU A N 1
ATOM 724 C CA . LEU A 1 92 ? -2.159 8.323 31.665 1.00 80.31 92 LEU A CA 1
ATOM 725 C C . LEU A 1 92 ? -2.807 7.831 32.965 1.00 80.31 92 LEU A C 1
ATOM 727 O O . LEU A 1 92 ? -3.430 6.777 32.953 1.00 80.31 92 LEU A O 1
ATOM 731 N N . GLN A 1 93 ? -2.707 8.567 34.075 1.00 78.62 93 GLN A N 1
ATOM 732 C CA . GLN A 1 93 ? -3.283 8.163 35.366 1.00 78.62 93 GLN A CA 1
ATOM 733 C C . GLN A 1 93 ? -4.813 8.153 35.390 1.00 78.62 93 GLN A C 1
ATOM 735 O O . GLN A 1 93 ? -5.393 7.367 36.134 1.00 78.62 93 GLN A O 1
ATOM 740 N N . GLU A 1 94 ? -5.465 8.994 34.587 1.00 74.12 94 GLU A N 1
ATOM 741 C CA . GLU A 1 94 ? -6.931 9.027 34.503 1.00 74.12 94 GLU A CA 1
ATOM 742 C C . GLU A 1 94 ? -7.497 7.892 33.636 1.00 74.12 94 GLU A C 1
ATOM 744 O O . GLU A 1 94 ? -8.648 7.494 33.808 1.00 74.12 94 GLU A O 1
ATOM 749 N N . VAL A 1 95 ? -6.684 7.348 32.724 1.00 75.81 95 VAL A N 1
ATOM 750 C CA . VAL A 1 95 ? -7.091 6.319 31.752 1.00 75.81 95 VAL A CA 1
ATOM 751 C C . VAL A 1 95 ? -6.611 4.927 32.163 1.00 75.81 95 VAL A C 1
ATOM 753 O O . VAL A 1 95 ? -7.323 3.938 31.993 1.00 75.81 95 VAL A O 1
ATOM 756 N N . LEU A 1 96 ? -5.402 4.827 32.719 1.00 75.56 96 LEU A N 1
ATOM 757 C CA . LEU A 1 96 ? -4.817 3.567 33.148 1.00 75.56 96 LEU A CA 1
ATOM 758 C C . LEU A 1 96 ? -5.232 3.257 34.580 1.00 75.56 96 LEU A C 1
ATOM 760 O O . LEU A 1 96 ? -4.869 3.940 35.539 1.00 75.56 96 LEU A O 1
ATOM 764 N N . ARG A 1 97 ? -5.920 2.132 34.741 1.00 70.94 97 ARG A N 1
ATOM 765 C CA . ARG A 1 97 ? -6.115 1.522 36.050 1.00 70.94 97 ARG A CA 1
ATOM 766 C C . ARG A 1 97 ? -4.754 1.086 36.609 1.00 70.94 97 ARG A C 1
ATOM 768 O O . ARG A 1 97 ? -4.187 0.101 36.151 1.00 70.94 97 ARG A O 1
ATOM 775 N N . GLN A 1 98 ? -4.249 1.810 37.611 1.00 63.69 98 GLN A N 1
ATOM 776 C CA . GLN A 1 98 ? -2.918 1.580 38.198 1.00 63.69 98 GLN A CA 1
ATOM 777 C C . GLN A 1 98 ? -2.748 0.209 38.859 1.00 63.69 98 GLN A C 1
ATOM 779 O O . GLN A 1 98 ? -1.648 -0.340 38.868 1.00 63.69 98 GLN A O 1
ATOM 784 N N . SER A 1 99 ? -3.809 -0.350 39.437 1.00 73.06 99 SER A N 1
ATOM 785 C CA . SER A 1 99 ? -3.759 -1.689 40.011 1.00 73.06 99 SER A CA 1
ATOM 786 C C . SER A 1 99 ? -5.126 -2.368 39.997 1.00 73.06 99 SER A C 1
ATOM 788 O O . SER A 1 99 ? -6.195 -1.754 40.090 1.00 73.06 99 SER A O 1
ATOM 790 N N . MET A 1 100 ? -5.083 -3.684 39.832 1.00 67.88 100 MET A N 1
ATOM 791 C CA . MET A 1 100 ? -6.227 -4.575 39.911 1.00 67.88 100 MET A CA 1
ATOM 792 C C . MET A 1 100 ? -5.869 -5.688 40.882 1.00 67.88 100 MET A C 1
ATOM 794 O O . MET A 1 100 ? -5.096 -6.577 40.548 1.00 67.88 100 MET A O 1
ATOM 798 N N . THR A 1 101 ? -6.412 -5.630 42.093 1.00 70.75 101 THR A N 1
ATOM 799 C CA . THR A 1 101 ? -6.354 -6.753 43.029 1.00 70.75 101 THR A CA 1
ATOM 800 C C . THR A 1 101 ? -7.516 -7.686 42.719 1.00 70.75 101 THR A C 1
ATOM 802 O O . THR A 1 101 ? -8.666 -7.380 43.030 1.00 70.75 101 THR A O 1
ATOM 805 N N . LEU A 1 102 ? -7.214 -8.794 42.046 1.00 66.19 102 LEU A N 1
ATOM 806 C CA . LEU A 1 102 ? -8.128 -9.920 41.893 1.00 66.19 102 LEU A CA 1
ATOM 807 C C . LEU A 1 102 ? -7.957 -10.845 43.098 1.00 66.19 102 LEU A C 1
ATOM 809 O O . LEU A 1 102 ? -6.859 -11.345 43.342 1.00 66.19 102 LEU A O 1
ATOM 813 N N . HIS A 1 103 ? -9.035 -11.079 43.838 1.00 72.00 103 HIS A N 1
ATOM 814 C CA . HIS A 1 103 ? -9.073 -12.141 44.835 1.00 72.00 103 HIS A CA 1
ATOM 815 C C . HIS A 1 103 ? -9.376 -13.451 44.109 1.00 72.00 103 HIS A C 1
ATOM 817 O O . HIS A 1 103 ? -10.522 -13.754 43.797 1.00 72.00 103 HIS A O 1
ATOM 823 N N . LEU A 1 104 ? -8.317 -14.191 43.775 1.00 71.56 104 LEU A N 1
ATOM 824 C CA . LEU A 1 104 ? -8.401 -15.436 43.004 1.00 71.56 104 LEU A CA 1
ATOM 825 C C . LEU A 1 104 ? -9.103 -16.571 43.768 1.00 71.56 104 LEU A C 1
ATOM 827 O O . LEU A 1 104 ? -9.479 -17.558 43.149 1.00 71.56 104 LEU A O 1
ATOM 831 N N . ASP A 1 105 ? -9.327 -16.424 45.077 1.00 74.31 105 ASP A N 1
ATOM 832 C CA . ASP A 1 105 ? -10.014 -17.419 45.911 1.00 74.31 105 ASP A CA 1
ATOM 833 C C . ASP A 1 105 ? -11.455 -17.699 45.448 1.00 74.31 105 ASP A C 1
ATOM 835 O O . ASP A 1 105 ? -11.931 -18.816 45.601 1.00 74.31 105 ASP A O 1
ATOM 839 N N . GLU A 1 106 ? -12.132 -16.727 44.824 1.00 68.56 106 GLU A N 1
ATOM 840 C CA . GLU A 1 106 ? -13.473 -16.920 44.241 1.00 68.56 106 GLU A CA 1
ATOM 841 C C . GLU A 1 106 ? -13.462 -17.678 42.904 1.00 68.56 106 GLU A C 1
ATOM 843 O O . GLU A 1 106 ? -14.499 -18.180 42.476 1.00 68.56 106 GLU A O 1
ATOM 848 N N . PHE A 1 107 ? -12.306 -17.764 42.240 1.00 68.12 107 PHE A N 1
ATOM 849 C CA . PHE A 1 107 ? -12.148 -18.414 40.933 1.00 68.12 107 PHE A CA 1
ATOM 850 C C . PHE A 1 107 ? -11.442 -19.769 41.018 1.00 68.12 107 PHE A C 1
ATOM 852 O O . PHE A 1 107 ? -11.355 -20.484 40.021 1.00 68.12 107 PHE A O 1
ATOM 859 N N . MET A 1 108 ? -10.920 -20.128 42.190 1.00 71.88 108 MET A N 1
ATOM 860 C CA . MET A 1 108 ? -10.309 -21.427 42.425 1.00 71.88 108 MET A CA 1
ATOM 861 C C . MET A 1 108 ? -11.355 -22.382 42.997 1.00 71.88 108 MET A C 1
ATOM 863 O O . MET A 1 108 ? -11.747 -22.263 44.155 1.00 71.88 108 MET A O 1
ATOM 867 N N . GLU A 1 109 ? -11.768 -23.380 42.217 1.00 68.69 109 GLU A N 1
ATOM 868 C CA . GLU A 1 109 ? -12.404 -24.562 42.795 1.00 68.69 109 GLU A CA 1
ATOM 869 C C . GLU A 1 109 ? -11.393 -25.238 43.726 1.00 68.69 109 GLU A C 1
ATOM 871 O O . GLU A 1 109 ? -10.311 -25.653 43.306 1.00 68.69 109 GLU A O 1
ATOM 876 N N . HIS A 1 110 ? -11.714 -25.319 45.016 1.00 62.03 110 HIS A N 1
ATOM 877 C CA . HIS A 1 110 ? -10.918 -26.098 45.952 1.00 62.03 110 HIS A CA 1
ATOM 878 C C . HIS A 1 110 ? -11.138 -27.582 45.641 1.00 62.03 110 HIS A C 1
ATOM 880 O O . HIS A 1 110 ? -12.262 -28.062 45.799 1.00 62.03 110 HIS A O 1
ATOM 886 N N . PRO A 1 111 ? -10.112 -28.338 45.210 1.00 55.69 111 PRO A N 1
ATOM 887 C CA . PRO A 1 111 ? -10.273 -29.771 45.045 1.00 55.69 111 PRO A CA 1
ATOM 888 C C . PRO A 1 111 ? -10.538 -30.388 46.420 1.00 55.69 111 PRO A C 1
ATOM 890 O O . PRO A 1 111 ? -9.668 -30.391 47.297 1.00 55.69 111 PRO A O 1
ATOM 893 N N . ASP A 1 112 ? -11.740 -30.930 46.605 1.00 57.28 112 ASP A N 1
ATOM 894 C CA . ASP A 1 112 ? -12.057 -31.795 47.733 1.00 57.28 112 ASP A CA 1
ATOM 895 C C . ASP A 1 112 ? -11.184 -33.049 47.627 1.00 57.28 112 ASP A C 1
ATOM 897 O O . ASP A 1 112 ? -11.517 -34.036 46.968 1.00 57.28 112 ASP A O 1
ATOM 901 N N . PHE A 1 113 ? -10.017 -33.024 48.272 1.00 49.56 113 PHE A N 1
ATOM 902 C CA . PHE A 1 113 ? -9.164 -34.198 48.399 1.00 49.56 113 PHE A CA 1
ATOM 903 C C . PHE A 1 113 ? -9.789 -35.185 49.391 1.00 49.56 113 PHE A C 1
ATOM 905 O O . PHE A 1 113 ? -9.281 -35.416 50.490 1.00 49.56 113 PHE A O 1
ATOM 912 N N . HIS A 1 114 ? -10.870 -35.846 48.987 1.00 50.38 114 HIS A N 1
ATOM 913 C CA . HIS A 1 114 ? -11.237 -37.137 49.546 1.00 50.38 114 HIS A CA 1
ATOM 914 C C . HIS A 1 114 ? -10.204 -38.165 49.077 1.00 50.38 114 HIS A C 1
ATOM 916 O O . HIS A 1 114 ? -10.395 -38.894 48.105 1.00 50.38 114 HIS A O 1
ATOM 922 N N . ARG A 1 115 ? -9.060 -38.207 49.776 1.00 45.88 115 ARG A N 1
ATOM 923 C CA . ARG A 1 115 ? -8.066 -39.277 49.645 1.00 45.88 115 ARG A CA 1
ATOM 924 C C . ARG A 1 115 ? -8.696 -40.591 50.092 1.00 45.88 115 ARG A C 1
ATOM 926 O O . ARG A 1 115 ? -8.556 -41.014 51.235 1.00 45.88 115 ARG A O 1
ATOM 933 N N . THR A 1 116 ? -9.339 -41.265 49.153 1.00 46.72 116 THR A N 1
ATOM 934 C CA . THR A 1 116 ? -9.473 -42.712 49.212 1.00 46.72 116 THR A CA 1
ATOM 935 C C . THR A 1 116 ? -8.176 -43.254 48.633 1.00 46.72 116 THR A C 1
ATOM 937 O O . THR A 1 116 ? -7.914 -43.110 47.442 1.00 46.72 116 THR A O 1
ATOM 940 N N . TYR A 1 117 ? -7.304 -43.784 49.490 1.00 49.34 117 TYR A N 1
ATOM 941 C CA . TYR A 1 117 ? -6.091 -44.455 49.040 1.00 49.34 117 TYR A CA 1
ATOM 942 C C . TYR A 1 117 ? -6.498 -45.709 48.262 1.00 49.34 117 TYR A C 1
ATOM 944 O O . TYR A 1 117 ? -6.871 -46.721 48.852 1.00 49.34 117 TYR A O 1
ATOM 952 N N . ILE A 1 118 ? -6.458 -45.616 46.936 1.00 48.22 118 ILE A N 1
ATOM 953 C CA . ILE A 1 118 ? -6.508 -46.764 46.040 1.00 48.22 118 ILE A CA 1
ATOM 954 C C . ILE A 1 118 ? -5.057 -46.992 45.608 1.00 48.22 118 ILE A C 1
ATOM 956 O O . ILE A 1 118 ? -4.501 -46.138 44.916 1.00 48.22 118 ILE A O 1
ATOM 960 N N . PRO A 1 119 ? -4.399 -48.083 46.036 1.00 47.78 119 PRO A N 1
ATOM 961 C CA . PRO A 1 119 ? -3.097 -48.447 45.509 1.00 47.78 119 PRO A CA 1
ATOM 962 C C . PRO A 1 119 ? -3.287 -48.933 44.072 1.00 47.78 119 PRO A C 1
ATOM 964 O O . PRO A 1 119 ? -3.479 -50.117 43.816 1.00 47.78 119 PRO A O 1
ATOM 967 N N . THR A 1 120 ? -3.282 -48.005 43.123 1.00 43.16 120 THR A N 1
ATOM 968 C CA . THR A 1 120 ? -3.037 -48.328 41.721 1.00 43.16 120 THR A CA 1
ATOM 969 C C . THR A 1 120 ? -1.537 -48.488 41.552 1.00 43.16 120 THR A C 1
ATOM 971 O O . THR A 1 120 ? -0.780 -47.547 41.800 1.00 43.16 120 THR A O 1
ATOM 974 N N . GLU A 1 121 ? -1.113 -49.691 41.173 1.00 45.22 121 GLU A N 1
ATOM 975 C CA . GLU A 1 121 ? 0.235 -49.958 40.684 1.00 45.22 121 GLU A CA 1
ATOM 976 C C . GLU A 1 121 ? 0.590 -48.903 39.632 1.00 45.22 121 GLU A C 1
ATOM 978 O O . GLU A 1 121 ? 0.013 -48.850 38.547 1.00 45.22 121 GLU A O 1
ATOM 983 N N . SER A 1 122 ? 1.500 -48.003 40.001 1.00 44.91 122 SER A N 1
ATOM 984 C CA . SER A 1 122 ? 2.042 -46.997 39.101 1.00 44.91 122 SER A CA 1
ATOM 985 C C . SER A 1 122 ? 2.873 -47.717 38.047 1.00 44.91 122 SER A C 1
ATOM 987 O O . SER A 1 122 ? 4.017 -48.100 38.296 1.00 44.91 122 SER A O 1
ATOM 989 N N . VAL A 1 123 ? 2.292 -47.924 36.868 1.00 48.12 123 VAL A N 1
ATOM 990 C CA . VAL A 1 123 ? 3.042 -48.293 35.668 1.00 48.12 123 VAL A CA 1
ATOM 991 C C . VAL A 1 123 ? 3.690 -47.014 35.142 1.00 48.12 123 VAL A C 1
ATOM 993 O O . VAL A 1 123 ? 3.235 -46.407 34.178 1.00 48.12 123 VAL A O 1
ATOM 996 N N . ALA A 1 124 ? 4.753 -46.572 35.812 1.00 41.72 124 ALA A N 1
ATOM 997 C CA . ALA A 1 124 ? 5.688 -45.613 35.241 1.00 41.72 124 ALA A CA 1
ATOM 998 C C . ALA A 1 124 ? 6.530 -46.357 34.192 1.00 41.72 124 ALA A C 1
ATOM 1000 O O . ALA A 1 124 ? 7.627 -46.837 34.474 1.00 41.72 124 ALA A O 1
ATOM 1001 N N . GLY A 1 125 ? 5.958 -46.537 33.002 1.00 59.34 125 GLY A N 1
ATOM 1002 C CA . GLY A 1 125 ? 6.700 -46.958 31.819 1.00 59.34 125 GLY A CA 1
ATOM 1003 C C . GLY A 1 125 ? 7.528 -45.793 31.286 1.00 59.34 125 GLY A C 1
ATOM 1004 O O . GLY A 1 125 ? 7.096 -44.644 31.348 1.00 59.34 125 GLY A O 1
ATOM 1005 N N . GLU A 1 126 ? 8.724 -46.084 30.781 1.00 50.81 126 GLU A N 1
ATOM 1006 C CA . GLU A 1 126 ? 9.582 -45.105 30.115 1.00 50.81 126 GLU A CA 1
ATOM 1007 C C . GLU A 1 126 ? 8.866 -44.619 28.843 1.00 50.81 126 GLU A C 1
ATOM 1009 O O . GLU A 1 126 ? 8.792 -45.331 27.843 1.00 50.81 126 GLU A O 1
ATOM 1014 N N . VAL A 1 127 ? 8.242 -43.439 28.908 1.00 56.72 127 VAL A N 1
ATOM 1015 C CA . VAL A 1 127 ? 7.576 -42.840 27.748 1.00 56.72 127 VAL A CA 1
ATOM 1016 C C . VAL A 1 127 ? 8.640 -42.134 26.921 1.00 56.72 127 VAL A C 1
ATOM 1018 O O . VAL A 1 127 ? 9.285 -41.191 27.382 1.00 56.72 127 VAL A O 1
ATOM 1021 N N . GLU A 1 128 ? 8.841 -42.620 25.699 1.00 60.62 128 GLU A N 1
ATOM 1022 C CA . GLU A 1 128 ? 9.779 -42.044 24.743 1.00 60.62 128 GLU A CA 1
ATOM 1023 C C . GLU A 1 128 ? 9.440 -40.564 24.507 1.00 60.62 128 GLU A C 1
ATOM 1025 O O . GLU A 1 128 ? 8.287 -40.202 24.265 1.00 60.62 128 GLU A O 1
ATOM 1030 N N . LYS A 1 129 ? 10.444 -39.686 24.616 1.00 57.97 129 LYS A N 1
ATOM 1031 C CA . LYS A 1 129 ? 10.274 -38.221 24.597 1.00 57.97 129 LYS A CA 1
ATOM 1032 C C . LYS A 1 129 ? 9.576 -37.708 23.326 1.00 57.97 129 LYS A C 1
ATOM 1034 O O . LYS A 1 129 ? 8.939 -36.662 23.364 1.00 57.97 129 LYS A O 1
ATOM 1039 N N . SER A 1 130 ? 9.682 -38.456 22.230 1.00 61.38 130 SER A N 1
ATOM 1040 C CA . SER A 1 130 ? 8.963 -38.259 20.966 1.00 61.38 130 SER A CA 1
ATOM 1041 C C . SER A 1 130 ? 7.442 -38.330 21.134 1.00 61.38 130 SER A C 1
ATOM 1043 O O . SER A 1 130 ? 6.750 -37.437 20.662 1.00 61.38 130 SER A O 1
ATOM 1045 N N . ASN A 1 131 ? 6.928 -39.305 21.883 1.00 62.56 131 ASN A N 1
ATOM 1046 C CA . ASN A 1 131 ? 5.486 -39.468 22.104 1.00 62.56 131 ASN A 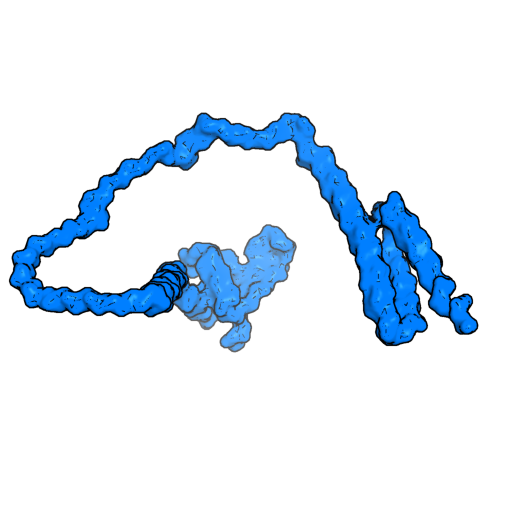CA 1
ATOM 1047 C C . ASN A 1 131 ? 4.908 -38.346 22.981 1.00 62.56 131 ASN A C 1
ATOM 1049 O O . ASN A 1 131 ? 3.750 -37.969 22.833 1.00 62.56 131 ASN A O 1
ATOM 1053 N N . LEU A 1 132 ? 5.717 -37.792 23.892 1.00 60.69 132 LEU A N 1
ATOM 1054 C CA . LEU A 1 132 ? 5.324 -36.635 24.705 1.00 60.69 132 LEU A CA 1
ATOM 1055 C C . LEU A 1 132 ? 5.273 -35.341 23.886 1.00 60.69 132 LEU A C 1
ATOM 1057 O O . LEU A 1 132 ? 4.425 -34.497 24.152 1.00 60.69 132 LEU A O 1
ATOM 1061 N N . LEU A 1 133 ? 6.168 -35.188 22.906 1.00 61.88 133 LEU A N 1
ATOM 1062 C CA . LEU A 1 133 ? 6.168 -34.048 21.986 1.00 61.88 133 LEU A CA 1
ATOM 1063 C C . LEU A 1 133 ? 4.968 -34.099 21.038 1.00 61.88 133 LEU A C 1
ATOM 1065 O O . LEU A 1 133 ? 4.294 -33.093 20.874 1.00 61.88 133 LEU A O 1
ATOM 1069 N N . GLU A 1 134 ? 4.658 -35.274 20.493 1.00 65.06 134 GLU A N 1
ATOM 1070 C CA . GLU A 1 134 ? 3.509 -35.463 19.601 1.00 65.06 134 GLU A CA 1
ATOM 1071 C C . GLU A 1 134 ? 2.178 -35.236 20.340 1.00 65.06 134 GLU A C 1
ATOM 1073 O O . GLU A 1 134 ? 1.279 -34.578 19.827 1.00 65.06 134 GLU A O 1
ATOM 1078 N N . PHE A 1 135 ? 2.074 -35.687 21.596 1.00 61.91 135 PHE A N 1
ATOM 1079 C CA . PHE A 1 135 ? 0.914 -35.408 22.448 1.00 61.91 135 PHE A CA 1
ATOM 1080 C C . PHE A 1 135 ? 0.795 -33.923 22.833 1.00 61.91 135 PHE A C 1
ATOM 1082 O O . PHE A 1 135 ? -0.313 -33.395 22.885 1.00 61.91 135 PHE A O 1
ATOM 1089 N N . ALA A 1 136 ? 1.917 -33.237 23.081 1.00 59.22 136 ALA A N 1
ATOM 1090 C CA . ALA A 1 136 ? 1.926 -31.801 23.362 1.00 59.22 136 ALA A CA 1
ATOM 1091 C C . ALA A 1 136 ? 1.514 -30.971 22.134 1.00 59.22 136 ALA A C 1
ATOM 1093 O O . ALA A 1 136 ? 0.707 -30.060 22.273 1.00 59.22 136 ALA A O 1
ATOM 1094 N N . GLU A 1 137 ? 1.988 -31.326 20.934 1.00 66.88 137 GLU A N 1
ATOM 1095 C CA . GLU A 1 137 ? 1.552 -30.688 19.682 1.00 66.88 137 GLU A CA 1
ATOM 1096 C C . GLU A 1 137 ? 0.058 -30.917 19.415 1.00 66.88 137 GLU A C 1
ATOM 1098 O O . GLU A 1 137 ? -0.634 -30.008 18.958 1.00 66.88 137 GLU A O 1
ATOM 1103 N N . MET A 1 138 ? -0.461 -32.106 19.740 1.00 62.81 138 MET A N 1
ATOM 1104 C CA . MET A 1 138 ? -1.885 -32.413 19.598 1.00 62.81 138 MET A CA 1
ATOM 1105 C C . MET A 1 138 ? -2.750 -31.583 20.559 1.00 62.81 138 MET A C 1
ATOM 1107 O O . MET A 1 138 ? -3.793 -31.078 20.150 1.00 62.81 138 MET A O 1
ATOM 1111 N N . LEU A 1 139 ? -2.292 -31.387 21.802 1.00 63.00 139 LEU A N 1
ATOM 1112 C CA . LEU A 1 139 ? -2.954 -30.530 22.792 1.00 63.00 139 LEU A CA 1
ATOM 1113 C C . LEU A 1 139 ? -2.911 -29.050 22.404 1.00 63.00 139 LEU A C 1
ATOM 1115 O O . LEU A 1 139 ? -3.936 -28.385 22.506 1.00 63.00 139 LEU A O 1
ATOM 1119 N N . ASP A 1 140 ? -1.774 -28.545 21.918 1.00 68.00 140 ASP A N 1
ATOM 1120 C CA . ASP A 1 140 ? -1.659 -27.165 21.429 1.00 68.00 140 ASP A CA 1
ATOM 1121 C C . ASP A 1 140 ? -2.589 -26.928 20.226 1.00 68.00 140 ASP A C 1
ATOM 1123 O O . ASP A 1 140 ? -3.188 -25.862 20.090 1.00 68.00 140 ASP A O 1
ATOM 1127 N N . GLN A 1 141 ? -2.757 -27.932 19.359 1.00 58.69 141 GLN A N 1
ATOM 1128 C CA . GLN A 1 141 ? -3.644 -27.847 18.202 1.00 58.69 141 GLN A CA 1
ATOM 1129 C C . GLN A 1 141 ? -5.129 -27.935 18.587 1.00 58.69 141 GLN A C 1
ATOM 1131 O O . GLN A 1 141 ? -5.938 -27.188 18.034 1.00 58.69 141 GLN A O 1
ATOM 1136 N N . GLU A 1 142 ? -5.498 -28.802 19.536 1.00 60.91 142 GLU A N 1
ATOM 1137 C CA . GLU A 1 142 ? -6.856 -28.867 20.094 1.00 60.91 142 GLU A CA 1
ATOM 1138 C C . GLU A 1 142 ? -7.210 -27.589 20.855 1.00 60.91 142 GLU A C 1
ATOM 1140 O O . GLU A 1 142 ? -8.283 -27.039 20.624 1.00 60.91 142 GLU A O 1
ATOM 1145 N N . GLN A 1 143 ? -6.297 -27.056 21.669 1.00 60.47 143 GLN A N 1
ATOM 1146 C CA . GLN A 1 143 ? -6.488 -25.791 22.379 1.00 60.47 143 GLN A CA 1
ATOM 1147 C C . GLN A 1 143 ? -6.573 -24.606 21.419 1.00 60.47 143 GLN A C 1
ATOM 1149 O O . GLN A 1 143 ? -7.462 -23.778 21.571 1.00 60.47 143 GLN A O 1
ATOM 1154 N N . ALA A 1 144 ? -5.741 -24.546 20.376 1.00 57.34 144 ALA A N 1
ATOM 1155 C CA . ALA A 1 144 ? -5.855 -23.514 19.346 1.00 57.34 144 ALA A CA 1
ATOM 1156 C C . ALA A 1 144 ? -7.168 -23.629 18.550 1.00 57.34 144 ALA A C 1
ATOM 1158 O O . ALA A 1 144 ? -7.755 -22.616 18.166 1.00 57.34 144 ALA A O 1
ATOM 1159 N N . MET A 1 145 ? -7.655 -24.852 18.307 1.00 51.84 145 MET A N 1
ATOM 1160 C CA . MET A 1 145 ? -8.941 -25.085 17.648 1.00 51.84 145 MET A CA 1
ATOM 1161 C C . MET A 1 145 ? -10.113 -24.703 18.555 1.00 51.84 145 MET A C 1
ATOM 1163 O O . MET A 1 145 ? -11.082 -24.117 18.078 1.00 51.84 145 MET A O 1
ATOM 1167 N N . GLU A 1 146 ? -10.022 -24.993 19.850 1.00 55.50 146 GLU A N 1
ATOM 1168 C CA . GLU A 1 146 ? -11.028 -24.664 20.857 1.00 55.50 146 GLU A CA 1
ATOM 1169 C C . GLU A 1 146 ? -11.045 -23.161 21.173 1.00 55.50 146 GLU A C 1
ATOM 1171 O O . GLU A 1 146 ? -12.119 -22.574 21.255 1.00 55.50 146 GLU A O 1
ATOM 1176 N N . GLU A 1 147 ? -9.889 -22.493 21.209 1.00 56.59 147 GLU A N 1
ATOM 1177 C CA . GLU A 1 147 ? -9.771 -21.035 21.287 1.00 56.59 147 GLU A CA 1
ATOM 1178 C C . GLU A 1 147 ? -10.336 -20.360 20.028 1.00 56.59 147 GLU A C 1
ATOM 1180 O O . GLU A 1 147 ? -11.120 -19.416 20.147 1.00 56.59 147 GLU A O 1
ATOM 1185 N N . ALA A 1 148 ? -10.046 -20.879 18.827 1.00 51.44 148 ALA A N 1
ATOM 1186 C CA . ALA A 1 148 ? -10.630 -20.389 17.575 1.00 51.44 148 ALA A CA 1
ATOM 1187 C C . ALA A 1 148 ? -12.153 -20.614 17.513 1.00 51.44 148 ALA A C 1
ATOM 1189 O O . ALA A 1 148 ? -12.895 -19.736 17.067 1.00 51.44 148 ALA A O 1
ATOM 1190 N N . LEU A 1 149 ? -12.636 -21.759 18.004 1.00 51.03 149 LEU A N 1
ATOM 1191 C CA . LEU A 1 149 ? -14.065 -22.049 18.153 1.00 51.03 149 LEU A CA 1
ATOM 1192 C C . LEU A 1 149 ? -14.723 -21.165 19.219 1.00 51.03 149 LEU A C 1
ATOM 1194 O O . LEU A 1 149 ? -15.867 -20.755 19.026 1.00 51.03 149 LEU A O 1
ATOM 1198 N N . SER A 1 150 ? -14.019 -20.828 20.302 1.00 52.56 150 SER A N 1
ATOM 1199 C CA . SER A 1 150 ? -14.511 -19.945 21.365 1.00 52.56 150 SER A CA 1
ATOM 1200 C C . SER A 1 150 ? -14.605 -18.487 20.909 1.00 52.56 150 SER A C 1
ATOM 1202 O O . SER A 1 150 ? -15.573 -17.808 21.255 1.00 52.56 150 SER A O 1
ATOM 1204 N N . LEU A 1 151 ? -13.672 -18.036 20.057 1.00 51.38 151 LEU A N 1
ATOM 1205 C CA . LEU A 1 151 ? -13.749 -16.740 19.380 1.00 51.38 151 LEU A CA 1
ATOM 1206 C C . LEU A 1 151 ? -14.930 -16.696 18.400 1.00 51.38 151 LEU A C 1
ATOM 1208 O O . LEU A 1 151 ? -15.585 -15.666 18.276 1.00 51.38 151 LEU A O 1
ATOM 1212 N N . ALA A 1 152 ? -15.233 -17.813 17.732 1.00 48.56 152 ALA A N 1
ATOM 1213 C CA . ALA A 1 152 ? -16.360 -17.909 16.805 1.00 48.56 152 ALA A CA 1
ATOM 1214 C C . ALA A 1 152 ? -17.730 -18.029 17.507 1.00 48.56 152 ALA A C 1
ATOM 1216 O O . ALA A 1 152 ? -18.749 -17.660 16.928 1.00 48.56 152 ALA A O 1
ATOM 1217 N N . HIS A 1 153 ? -17.788 -18.519 18.751 1.00 45.78 153 HIS A N 1
ATOM 1218 C CA . HIS A 1 153 ? -19.049 -18.812 19.452 1.00 45.78 153 HIS A CA 1
ATOM 1219 C C . HIS A 1 153 ? -19.791 -17.592 20.023 1.00 45.78 153 HIS A C 1
ATOM 1221 O O . HIS A 1 153 ? -20.875 -17.757 20.584 1.00 45.78 153 HIS A O 1
ATOM 1227 N N . GLN A 1 154 ? -19.248 -16.377 19.901 1.00 53.62 154 GLN A N 1
ATOM 1228 C CA . GLN A 1 154 ? -19.941 -15.159 20.349 1.00 53.62 154 GLN A CA 1
ATOM 1229 C C . GLN A 1 154 ? -20.642 -14.395 19.217 1.00 53.62 154 GLN A C 1
ATOM 1231 O O . GLN A 1 154 ? -21.483 -13.540 19.494 1.00 53.62 154 GLN A O 1
ATOM 1236 N N . GLU A 1 155 ? -20.370 -14.729 17.953 1.00 56.38 155 GLU A N 1
ATOM 1237 C CA . GLU A 1 155 ? -20.906 -14.019 16.791 1.00 56.38 155 GLU A CA 1
ATOM 1238 C C . GLU A 1 155 ? -21.718 -14.970 15.906 1.00 56.38 155 GLU A C 1
ATOM 1240 O O . GLU A 1 155 ? -21.215 -15.573 14.959 1.00 56.38 155 GLU A O 1
ATOM 1245 N N . ASP A 1 156 ? -23.011 -15.117 16.208 1.00 69.56 156 ASP A N 1
ATOM 1246 C CA . ASP A 1 156 ? -23.926 -15.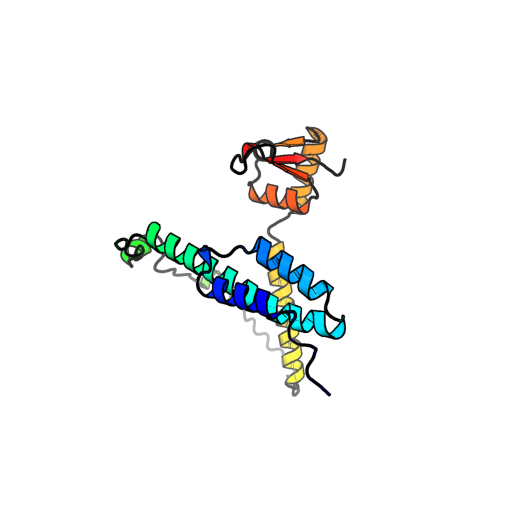891 15.365 1.00 69.56 156 ASP A CA 1
ATOM 1247 C C . ASP A 1 156 ? -24.315 -15.093 14.107 1.00 69.56 156 ASP A C 1
ATOM 1249 O O . ASP A 1 156 ? -25.407 -14.528 13.980 1.00 69.56 156 ASP A O 1
ATOM 1253 N N . VAL A 1 157 ? -23.378 -15.041 13.157 1.00 69.44 157 VAL A N 1
ATOM 1254 C CA . VAL A 1 157 ? -23.540 -14.382 11.853 1.00 69.44 157 VAL A CA 1
ATOM 1255 C C . VAL A 1 157 ? -24.731 -14.960 11.082 1.00 69.44 157 VAL A C 1
ATOM 1257 O O . VAL A 1 157 ? -25.417 -14.231 10.363 1.00 69.44 157 VAL A O 1
ATOM 1260 N N . SER A 1 158 ? -25.026 -16.251 11.258 1.00 75.75 158 SER A N 1
ATOM 1261 C CA . SER A 1 158 ? -26.134 -16.928 10.572 1.00 75.75 158 SER A CA 1
ATOM 1262 C C . SER A 1 158 ? -27.484 -16.347 10.990 1.00 75.75 158 SER A C 1
ATOM 1264 O O . SER A 1 158 ? -28.329 -16.073 10.135 1.00 75.75 158 SER A O 1
ATOM 1266 N N . VAL A 1 159 ? -27.665 -16.066 12.285 1.00 81.56 159 VAL A N 1
ATOM 1267 C CA . VAL A 1 159 ? -28.861 -15.380 12.803 1.00 81.56 159 VAL A CA 1
ATOM 1268 C C . VAL A 1 159 ? -28.992 -13.970 12.226 1.00 81.56 159 VAL A C 1
ATOM 1270 O O . VAL A 1 159 ? -30.105 -13.506 11.964 1.00 81.56 159 VAL A O 1
ATOM 1273 N N . TRP A 1 160 ? -27.881 -13.269 11.994 1.00 85.00 160 TRP A N 1
ATOM 1274 C CA . TRP A 1 160 ? -27.911 -11.922 11.417 1.00 85.00 160 TRP A CA 1
ATOM 1275 C C . TRP A 1 160 ? -28.288 -11.945 9.938 1.00 85.00 160 TRP A C 1
ATOM 1277 O O . TRP A 1 160 ? -29.155 -11.171 9.529 1.00 85.00 160 TRP A O 1
ATOM 1287 N N . ILE A 1 161 ? -27.707 -12.864 9.161 1.00 81.81 161 ILE A N 1
ATOM 1288 C CA . ILE A 1 161 ? -28.060 -13.086 7.751 1.00 81.81 161 ILE A CA 1
ATOM 1289 C C . ILE A 1 161 ? -29.552 -13.414 7.635 1.00 81.81 161 ILE A C 1
ATOM 1291 O O . ILE A 1 161 ? -30.262 -12.774 6.857 1.00 81.81 161 ILE A O 1
ATOM 1295 N N . GLN A 1 162 ? -30.048 -14.345 8.457 1.00 83.69 162 GLN A N 1
ATOM 1296 C CA . GLN A 1 162 ? -31.454 -14.741 8.450 1.00 83.69 162 GLN A CA 1
ATOM 1297 C C . GLN A 1 162 ? -32.380 -13.568 8.802 1.00 83.69 162 GLN A C 1
ATOM 1299 O O . GLN A 1 162 ? -33.363 -13.333 8.102 1.00 83.69 162 GLN A O 1
ATOM 1304 N N . ALA A 1 163 ? -32.057 -12.783 9.835 1.00 84.00 163 ALA A N 1
ATOM 1305 C CA . ALA A 1 163 ? -32.862 -11.624 10.225 1.00 84.00 163 ALA A CA 1
ATOM 1306 C C . ALA A 1 163 ? -32.934 -10.553 9.121 1.00 84.00 163 ALA A C 1
ATOM 1308 O O . ALA A 1 163 ? -33.988 -9.950 8.906 1.00 84.00 163 ALA A O 1
ATOM 1309 N N . ILE A 1 164 ? -31.829 -10.323 8.404 1.00 84.19 164 ILE A N 1
ATOM 1310 C CA . ILE A 1 164 ? -31.778 -9.390 7.271 1.00 84.19 164 ILE A CA 1
ATOM 1311 C C . ILE A 1 164 ? -32.615 -9.925 6.102 1.00 84.19 164 ILE A C 1
ATOM 1313 O O . ILE A 1 164 ? -33.415 -9.182 5.530 1.00 84.19 164 ILE A O 1
ATOM 1317 N N . GLN A 1 165 ? -32.476 -11.211 5.775 1.00 83.56 165 GLN A N 1
ATOM 1318 C CA . GLN A 1 165 ? -33.189 -11.846 4.668 1.00 83.56 165 GLN A CA 1
ATOM 1319 C C . GLN A 1 165 ? -34.704 -11.891 4.911 1.00 83.56 165 GLN A C 1
ATOM 1321 O O . GLN A 1 165 ? -35.483 -11.510 4.037 1.00 83.56 165 GLN A O 1
ATOM 1326 N N . GLU A 1 166 ? -35.137 -12.277 6.114 1.00 84.62 166 GLU A N 1
ATOM 1327 C CA . GLU A 1 166 ? -36.552 -12.264 6.505 1.00 84.62 166 GLU A CA 1
ATOM 1328 C C . GLU A 1 166 ? -37.155 -10.858 6.425 1.00 84.62 166 GLU A C 1
ATOM 1330 O O . GLU A 1 166 ? -38.310 -10.694 6.022 1.00 84.62 166 GLU A O 1
ATOM 1335 N N . TRP A 1 167 ? -36.382 -9.833 6.794 1.00 84.44 167 TRP A N 1
ATOM 1336 C CA . TRP A 1 167 ? -36.828 -8.449 6.705 1.00 84.44 167 TRP A CA 1
ATOM 1337 C C . TRP A 1 167 ? -36.960 -7.986 5.244 1.00 84.44 167 TRP A C 1
ATOM 1339 O O . TRP A 1 167 ? -38.001 -7.440 4.872 1.00 84.44 167 TRP A O 1
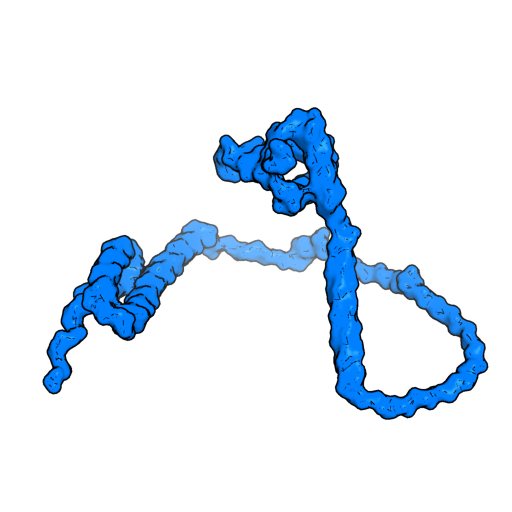ATOM 1349 N N . MET A 1 168 ? -35.967 -8.266 4.390 1.00 82.31 168 MET A N 1
ATOM 1350 C CA . MET A 1 168 ? -36.014 -7.895 2.965 1.00 82.31 168 MET A CA 1
ATOM 1351 C C . MET A 1 168 ? -37.135 -8.608 2.206 1.00 82.31 168 MET A C 1
ATOM 1353 O O . MET A 1 168 ? -37.812 -7.991 1.382 1.00 82.31 168 MET A O 1
ATOM 1357 N N . GLN A 1 169 ? -37.414 -9.874 2.529 1.00 81.69 169 GLN A N 1
ATOM 1358 C CA . GLN A 1 169 ? -38.543 -10.597 1.940 1.00 81.69 169 GLN A CA 1
ATOM 1359 C C . GLN A 1 169 ? -39.906 -9.982 2.299 1.00 81.69 169 GLN A C 1
ATOM 1361 O O . GLN A 1 169 ? -40.849 -10.097 1.516 1.00 81.69 169 GLN A O 1
ATOM 1366 N N . ARG A 1 170 ? -40.030 -9.327 3.463 1.00 78.50 170 ARG A N 1
ATOM 1367 C CA . ARG A 1 170 ? -41.290 -8.724 3.932 1.00 78.50 170 ARG A CA 1
ATOM 1368 C C . ARG A 1 170 ? -41.488 -7.282 3.471 1.00 78.50 170 ARG A C 1
ATOM 1370 O O . ARG A 1 170 ? -42.608 -6.928 3.112 1.00 78.50 170 ARG A O 1
ATOM 1377 N N . GLU A 1 171 ? -40.446 -6.450 3.503 1.00 72.56 171 GLU A N 1
ATOM 1378 C CA . GLU A 1 171 ? -40.577 -4.999 3.281 1.00 72.56 171 GLU A CA 1
ATOM 1379 C C . GLU A 1 171 ? -40.027 -4.494 1.938 1.00 72.56 171 GLU A C 1
ATOM 1381 O O . GLU A 1 171 ? -40.360 -3.378 1.533 1.00 72.56 171 GLU A O 1
ATOM 1386 N N . GLY A 1 172 ? -39.257 -5.305 1.204 1.00 68.62 172 GLY A N 1
ATOM 1387 C CA . GLY A 1 172 ? -38.824 -4.991 -0.159 1.00 68.62 172 GLY A CA 1
ATOM 1388 C C . GLY A 1 172 ? -37.384 -5.400 -0.476 1.00 68.62 172 GLY A C 1
ATOM 1389 O O . GLY A 1 172 ? -36.528 -5.480 0.400 1.00 68.62 172 GLY A O 1
ATOM 1390 N N . LYS A 1 173 ? -37.109 -5.596 -1.774 1.00 75.75 173 LYS A N 1
ATOM 1391 C CA . LYS A 1 173 ? -35.817 -6.083 -2.304 1.00 75.75 173 LYS A CA 1
ATOM 1392 C C . LYS A 1 173 ? -34.655 -5.083 -2.201 1.00 75.75 173 LYS A C 1
ATOM 1394 O O . LYS A 1 173 ? -33.529 -5.422 -2.559 1.00 75.75 173 LYS A O 1
ATOM 1399 N N . GLU A 1 174 ? -34.924 -3.849 -1.779 1.00 82.69 174 GLU A N 1
ATOM 1400 C CA . GLU A 1 174 ? -33.933 -2.778 -1.742 1.00 82.69 174 GLU A CA 1
ATOM 1401 C C . GLU A 1 174 ? -34.176 -1.804 -0.578 1.00 82.69 174 GLU A C 1
ATOM 1403 O O . GLU A 1 174 ? -35.278 -1.277 -0.405 1.00 82.69 174 GLU A O 1
ATOM 1408 N N . VAL A 1 175 ? -33.128 -1.530 0.205 1.00 84.00 175 VAL A N 1
ATOM 1409 C CA . VAL A 1 175 ? -33.183 -0.641 1.375 1.00 84.00 175 VAL A CA 1
ATOM 1410 C C . VAL A 1 175 ? -31.856 0.091 1.581 1.00 84.00 175 VAL A C 1
ATOM 1412 O O . VAL A 1 175 ? -30.793 -0.445 1.283 1.00 84.00 175 VAL A O 1
ATOM 1415 N N . SER A 1 176 ? -31.882 1.309 2.130 1.00 86.44 176 SER A N 1
ATOM 1416 C CA . SER A 1 176 ? -30.656 1.954 2.611 1.00 86.44 176 SER A CA 1
ATOM 1417 C C . SER A 1 176 ? -30.161 1.319 3.915 1.00 86.44 176 SER A C 1
ATOM 1419 O O . SER A 1 176 ? -30.950 0.984 4.802 1.00 86.44 176 SER A O 1
ATOM 1421 N N . LEU A 1 177 ? -28.843 1.204 4.071 1.00 83.12 177 LEU A N 1
ATOM 1422 C CA . LEU A 1 177 ? -28.211 0.570 5.232 1.00 83.12 177 LEU A CA 1
ATOM 1423 C C . LEU A 1 177 ? -28.654 1.197 6.566 1.00 83.12 177 LEU A C 1
ATOM 1425 O O . LEU A 1 177 ? -28.958 0.497 7.529 1.00 83.12 177 LEU A O 1
ATOM 1429 N N . ILE A 1 178 ? -28.761 2.525 6.612 1.00 83.62 178 ILE A N 1
ATOM 1430 C CA . ILE A 1 178 ? -29.194 3.254 7.814 1.00 83.62 178 ILE A CA 1
ATOM 1431 C C . ILE A 1 178 ? -30.656 2.945 8.154 1.00 83.62 178 ILE A C 1
ATOM 1433 O O . ILE A 1 178 ? -31.026 2.847 9.326 1.00 83.62 178 ILE A O 1
ATOM 1437 N N . ARG A 1 179 ? -31.515 2.786 7.142 1.00 83.25 179 ARG A N 1
ATOM 1438 C CA . ARG A 1 179 ? -32.916 2.420 7.366 1.00 83.25 179 ARG A CA 1
ATOM 1439 C C . ARG A 1 179 ? -33.020 0.982 7.868 1.00 83.25 179 ARG A C 1
ATOM 1441 O O . ARG A 1 179 ? -33.764 0.746 8.816 1.00 83.25 179 ARG A O 1
ATOM 1448 N N . LEU A 1 180 ? -32.232 0.069 7.304 1.00 84.38 180 LEU A N 1
ATOM 1449 C CA . LEU A 1 180 ? -32.122 -1.316 7.763 1.00 84.38 180 LEU A CA 1
ATOM 1450 C C . LEU A 1 180 ? -31.677 -1.381 9.235 1.00 84.38 180 LEU A C 1
ATOM 1452 O O . LEU A 1 180 ? -32.310 -2.062 10.040 1.00 84.38 180 LEU A O 1
ATOM 1456 N N . GLN A 1 181 ? -30.675 -0.582 9.619 1.00 85.75 181 GLN A N 1
ATOM 1457 C CA . GLN A 1 181 ? -30.219 -0.468 11.006 1.00 85.75 181 GLN A CA 1
ATOM 1458 C C . GLN A 1 181 ? -31.319 0.017 11.953 1.00 85.75 181 GLN A C 1
ATOM 1460 O O . GLN A 1 181 ? -31.537 -0.575 13.010 1.00 85.75 181 GLN A O 1
ATOM 1465 N N . LYS A 1 182 ? -32.044 1.075 11.574 1.00 83.88 182 LYS A N 1
ATOM 1466 C CA . LYS A 1 182 ? -33.137 1.619 12.394 1.00 83.88 182 LYS A CA 1
ATOM 1467 C C . LYS A 1 182 ? -34.273 0.614 12.597 1.00 83.88 182 LYS A C 1
ATOM 1469 O O . LYS A 1 182 ? -34.871 0.604 13.671 1.00 83.88 182 LYS A O 1
ATOM 1474 N N . MET A 1 183 ? -34.561 -0.216 11.593 1.00 82.75 183 MET A N 1
ATOM 1475 C CA . MET A 1 183 ? -35.640 -1.206 11.658 1.00 82.75 183 MET A CA 1
ATOM 1476 C C . MET A 1 183 ? -35.250 -2.453 12.453 1.00 82.75 183 MET A C 1
ATOM 1478 O O . MET A 1 183 ? -36.005 -2.874 13.326 1.00 82.75 183 MET A O 1
ATOM 1482 N N . LEU A 1 184 ? -34.062 -3.013 12.202 1.00 82.25 184 LEU A N 1
ATOM 1483 C CA . LEU A 1 184 ? -33.579 -4.211 12.900 1.00 82.25 184 LEU A CA 1
ATOM 1484 C C . LEU A 1 184 ? -33.066 -3.914 14.315 1.00 82.25 184 LEU A C 1
ATOM 1486 O O . LEU A 1 184 ? -32.940 -4.837 15.114 1.00 82.25 184 LEU A O 1
ATOM 1490 N N . LYS A 1 185 ? -32.775 -2.642 14.635 1.00 83.31 185 LYS A N 1
ATOM 1491 C CA . LYS A 1 185 ? -32.190 -2.195 15.915 1.00 83.31 185 LYS A CA 1
ATOM 1492 C C . LYS A 1 185 ? -30.930 -2.976 16.307 1.00 83.31 185 LYS A C 1
ATOM 1494 O O . LYS A 1 185 ? -30.636 -3.143 17.487 1.00 83.31 185 LYS A O 1
ATOM 1499 N N . LYS A 1 186 ? -30.193 -3.447 15.303 1.00 78.44 186 LYS A N 1
ATOM 1500 C CA . LYS A 1 186 ? -28.923 -4.150 15.462 1.00 78.44 186 LYS A CA 1
ATOM 1501 C C . LYS A 1 186 ? -27.756 -3.169 15.374 1.00 78.44 186 LYS A C 1
ATOM 1503 O O . LYS A 1 186 ? -27.871 -2.153 14.674 1.00 78.44 186 LYS A O 1
ATOM 1508 N N . PRO A 1 187 ? -26.644 -3.433 16.076 1.00 81.38 187 PRO A N 1
ATOM 1509 C CA . PRO A 1 187 ? -25.444 -2.636 15.912 1.00 81.38 187 PRO A CA 1
ATOM 1510 C C . PRO A 1 187 ? -24.962 -2.717 14.463 1.00 81.38 187 PRO A C 1
ATOM 1512 O O . PRO A 1 187 ? -25.147 -3.712 13.762 1.00 81.38 187 PRO A O 1
ATOM 1515 N N . LEU A 1 188 ? -24.366 -1.618 14.002 1.00 79.12 188 LEU A N 1
ATOM 1516 C CA . LEU A 1 188 ? -23.994 -1.447 12.600 1.00 79.12 188 LEU A CA 1
ATOM 1517 C C . LEU A 1 188 ? -23.022 -2.544 12.136 1.00 79.12 188 LEU A C 1
ATOM 1519 O O . LEU A 1 188 ? -23.113 -2.986 10.998 1.00 79.12 188 LEU A O 1
ATOM 1523 N N . ILE A 1 189 ? -22.149 -3.020 13.027 1.00 79.12 189 ILE A N 1
ATOM 1524 C CA . ILE A 1 189 ? -21.174 -4.071 12.727 1.00 79.12 189 ILE A CA 1
ATOM 1525 C C . ILE A 1 189 ? -21.819 -5.441 12.473 1.00 79.12 189 ILE A C 1
ATOM 1527 O O . ILE A 1 189 ? -21.469 -6.079 11.489 1.00 79.12 189 ILE A O 1
ATOM 1531 N N . GLU A 1 190 ? -22.828 -5.845 13.256 1.00 82.44 190 GLU A N 1
ATOM 1532 C CA . GLU A 1 190 ? -23.586 -7.090 13.017 1.00 82.44 190 GLU A CA 1
ATOM 1533 C C . GLU A 1 190 ? -24.265 -7.068 11.646 1.00 82.44 190 GLU A C 1
ATOM 1535 O O . GLU A 1 190 ? -24.279 -8.059 10.919 1.00 82.44 190 GLU A O 1
ATOM 1540 N N . LEU A 1 191 ? -24.817 -5.909 11.275 1.00 81.94 191 LEU A N 1
ATOM 1541 C CA . LEU A 1 191 ? -25.454 -5.724 9.977 1.00 81.94 191 LEU A CA 1
ATOM 1542 C C . LEU A 1 191 ? -24.427 -5.752 8.851 1.00 81.94 191 LEU A C 1
ATOM 1544 O O . LEU A 1 191 ? -24.658 -6.426 7.860 1.00 81.94 191 LEU A O 1
ATOM 1548 N N . TRP A 1 192 ? -23.285 -5.078 8.994 1.00 81.88 192 TRP A N 1
ATOM 1549 C CA . TRP A 1 192 ? -22.218 -5.138 7.992 1.00 81.88 192 TRP A CA 1
ATOM 1550 C C . TRP A 1 192 ? -21.687 -6.554 7.791 1.00 81.88 192 TRP A C 1
ATOM 1552 O O . TRP A 1 192 ? -21.554 -6.981 6.647 1.00 81.88 192 TRP A O 1
ATOM 1562 N N . LEU A 1 193 ? -21.431 -7.293 8.872 1.00 81.12 193 LEU A N 1
ATOM 1563 C CA . LEU A 1 193 ? -20.967 -8.678 8.798 1.00 81.12 193 LEU A CA 1
ATOM 1564 C C . LEU A 1 193 ? -22.026 -9.581 8.158 1.00 81.12 193 LEU A C 1
ATOM 1566 O O . LEU A 1 193 ? -21.711 -10.328 7.236 1.00 81.12 193 LEU A O 1
ATOM 1570 N N . GLY A 1 194 ? -23.295 -9.443 8.555 1.00 83.12 194 GLY A N 1
ATOM 1571 C CA . GLY A 1 194 ? -24.404 -10.167 7.931 1.00 83.12 194 GLY A CA 1
ATOM 1572 C C . GLY A 1 194 ? -24.600 -9.820 6.449 1.00 83.12 194 GLY A C 1
ATOM 1573 O O . GLY A 1 194 ? -24.938 -10.689 5.654 1.00 83.12 194 GLY A O 1
ATOM 1574 N N . LEU A 1 195 ? -24.345 -8.576 6.040 1.00 83.56 195 LEU A N 1
ATOM 1575 C CA . LEU A 1 195 ? -24.461 -8.151 4.643 1.00 83.56 195 LEU A CA 1
ATOM 1576 C C . LEU A 1 195 ? -23.313 -8.658 3.770 1.00 83.56 195 LEU A C 1
ATOM 1578 O O . LEU A 1 195 ? -23.558 -9.147 2.668 1.00 83.56 195 LEU A O 1
ATOM 1582 N N . LEU A 1 196 ? -22.079 -8.568 4.273 1.00 81.75 196 LEU A N 1
ATOM 1583 C CA . LEU A 1 196 ? -20.880 -9.035 3.576 1.00 81.75 196 LEU A CA 1
ATOM 1584 C C . LEU A 1 196 ? -20.863 -10.560 3.429 1.00 81.75 196 LEU A C 1
ATOM 1586 O O . LEU A 1 196 ? -20.445 -11.070 2.393 1.00 81.75 196 LEU A O 1
ATOM 1590 N N . LEU A 1 197 ? -21.333 -11.283 4.448 1.00 80.38 197 LEU A N 1
ATOM 1591 C CA . LEU A 1 197 ? -21.307 -12.747 4.482 1.00 80.38 197 LEU A CA 1
ATOM 1592 C C . LEU A 1 197 ? -22.611 -13.381 3.967 1.00 80.38 197 LEU A C 1
ATOM 1594 O O . LEU A 1 197 ? -22.608 -14.540 3.564 1.00 80.38 197 LEU A O 1
ATOM 1598 N N . GLY A 1 198 ? -23.714 -12.627 3.925 1.00 76.88 198 GLY A N 1
ATOM 1599 C CA . GLY A 1 198 ? -25.037 -13.091 3.485 1.00 76.88 198 GLY A CA 1
ATOM 1600 C C . GLY A 1 198 ? -25.317 -12.997 1.983 1.00 76.88 198 GLY A C 1
ATOM 1601 O O . GLY A 1 198 ? -26.427 -13.303 1.554 1.00 76.88 198 GLY A O 1
ATOM 1602 N N . GLY A 1 199 ? -24.343 -12.574 1.169 1.00 79.31 199 GLY A N 1
ATOM 1603 C CA . GLY A 1 199 ? -24.483 -12.523 -0.293 1.00 79.31 199 GLY A CA 1
ATOM 1604 C C . GLY A 1 199 ? -25.371 -11.388 -0.821 1.00 79.31 199 GLY A C 1
ATOM 1605 O O . GLY A 1 199 ? -25.925 -11.502 -1.914 1.00 79.31 199 GLY A O 1
ATOM 1606 N N . PHE A 1 200 ? -25.516 -10.298 -0.066 1.00 84.06 200 PHE A N 1
ATOM 1607 C CA . PHE A 1 200 ? -26.256 -9.109 -0.494 1.00 84.06 200 PHE A CA 1
ATOM 1608 C C . PHE A 1 200 ? -25.374 -8.191 -1.354 1.00 84.06 200 PHE A C 1
ATOM 1610 O O . PHE A 1 200 ? -24.167 -8.088 -1.133 1.00 84.06 200 PHE A O 1
ATOM 1617 N N . ALA A 1 201 ? -25.964 -7.477 -2.316 1.00 83.81 201 ALA A N 1
ATOM 1618 C CA . ALA A 1 201 ? -25.235 -6.466 -3.083 1.00 83.81 201 ALA A CA 1
ATOM 1619 C C . ALA A 1 201 ? -25.291 -5.112 -2.376 1.00 83.81 201 ALA A C 1
ATOM 1621 O O . ALA A 1 201 ? -26.367 -4.611 -2.048 1.00 83.81 201 ALA A O 1
ATOM 1622 N N . LEU A 1 202 ? -24.121 -4.508 -2.187 1.00 84.88 202 LEU A N 1
ATOM 1623 C CA . LEU A 1 202 ? -23.957 -3.171 -1.629 1.00 84.88 202 LEU A CA 1
ATOM 1624 C C . LEU A 1 202 ? -23.674 -2.186 -2.766 1.00 84.88 202 LEU A C 1
ATOM 1626 O O . LEU A 1 202 ? -22.702 -2.340 -3.502 1.00 84.88 202 LEU A O 1
ATOM 1630 N N . GLU A 1 203 ? -24.515 -1.166 -2.907 1.00 84.56 203 GLU A N 1
ATOM 1631 C CA . GLU A 1 203 ? -24.356 -0.099 -3.894 1.00 84.56 203 GLU A CA 1
ATOM 1632 C C . GLU A 1 203 ? -24.204 1.250 -3.200 1.00 84.56 203 GLU A C 1
ATOM 1634 O O . GLU A 1 203 ? -25.080 1.676 -2.447 1.00 84.56 203 GLU A O 1
ATOM 1639 N N . GLN A 1 204 ? -23.123 1.967 -3.500 1.00 82.44 204 GLN A N 1
ATOM 1640 C CA . GLN A 1 204 ? -22.989 3.369 -3.123 1.00 82.44 204 GLN A CA 1
ATOM 1641 C C . GLN A 1 204 ? -23.611 4.245 -4.216 1.00 82.44 204 GLN A C 1
ATOM 1643 O O . GLN A 1 204 ? -23.160 4.240 -5.359 1.00 82.44 204 GLN A O 1
ATOM 1648 N N . ARG A 1 205 ? -24.677 4.976 -3.876 1.00 81.38 205 ARG A N 1
ATOM 1649 C CA . ARG A 1 205 ? -25.455 5.815 -4.810 1.00 81.38 205 ARG A CA 1
ATOM 1650 C C . ARG A 1 205 ? -25.178 7.315 -4.685 1.00 81.38 205 ARG A C 1
ATOM 1652 O O . ARG A 1 205 ? -25.895 8.114 -5.279 1.00 81.38 205 ARG A O 1
ATOM 1659 N N . GLY A 1 206 ? -24.180 7.698 -3.896 1.00 73.88 206 GLY A N 1
ATOM 1660 C CA . GLY A 1 206 ? -23.824 9.088 -3.621 1.00 73.88 206 GLY A CA 1
ATOM 1661 C C . GLY A 1 206 ? -22.316 9.280 -3.510 1.00 73.88 206 GLY A C 1
ATOM 1662 O O . GLY A 1 206 ? -21.539 8.397 -3.867 1.00 73.88 206 GLY A O 1
ATOM 1663 N N . GLU A 1 207 ? -21.913 10.446 -3.015 1.00 69.69 207 GLU A N 1
ATOM 1664 C CA . GLU A 1 207 ? -20.503 10.784 -2.801 1.00 69.69 207 GLU A CA 1
ATOM 1665 C C . GLU A 1 207 ? -19.862 9.882 -1.733 1.00 69.69 207 GLU A C 1
ATOM 1667 O O . GLU A 1 207 ? -20.534 9.432 -0.800 1.00 69.69 207 GLU A O 1
ATOM 1672 N N . PHE A 1 208 ? -18.547 9.659 -1.837 1.00 55.84 208 PHE A N 1
ATOM 1673 C CA . PHE A 1 208 ? -17.806 8.661 -1.047 1.00 55.84 208 PHE A CA 1
ATOM 1674 C C . PHE A 1 208 ? -18.021 8.768 0.479 1.00 55.84 208 PHE A C 1
ATOM 1676 O O . PHE A 1 208 ? -18.049 7.755 1.173 1.00 55.84 208 PHE A O 1
ATOM 1683 N N . TYR A 1 209 ? -18.253 9.979 0.997 1.00 61.12 209 TYR A N 1
ATOM 1684 C CA . TYR A 1 209 ? -18.439 10.256 2.429 1.00 61.12 209 TYR A CA 1
ATOM 1685 C C . TYR A 1 209 ? -19.904 10.335 2.890 1.00 61.12 209 TYR A C 1
ATOM 1687 O O . TYR A 1 209 ? -20.174 10.657 4.046 1.00 61.12 209 TYR A O 1
ATOM 1695 N N . GLN A 1 210 ? -20.873 10.057 2.017 1.00 69.06 210 GLN A N 1
ATOM 1696 C CA . GLN A 1 210 ? -22.288 10.074 2.382 1.00 69.06 210 GLN A CA 1
ATOM 1697 C C . GLN A 1 210 ? -22.733 8.679 2.818 1.00 69.06 210 GLN A C 1
ATOM 1699 O O . GLN A 1 210 ? -23.197 7.877 2.010 1.00 69.06 210 GLN A O 1
ATOM 1704 N N . THR A 1 211 ? -22.639 8.389 4.115 1.00 62.72 211 THR A N 1
ATOM 1705 C CA . THR A 1 211 ? -23.029 7.093 4.704 1.00 62.72 211 THR A CA 1
ATOM 1706 C C . THR A 1 211 ? -24.505 6.741 4.459 1.00 62.72 211 THR A C 1
ATOM 1708 O O . THR A 1 211 ? -24.875 5.571 4.422 1.00 62.72 211 THR A O 1
ATOM 1711 N N . GLU A 1 212 ? -25.361 7.743 4.226 1.00 66.94 212 GLU A N 1
ATOM 1712 C CA . GLU A 1 212 ? -26.781 7.550 3.885 1.00 66.94 212 GLU A CA 1
ATOM 1713 C C . GLU A 1 212 ? -27.006 7.019 2.461 1.00 66.94 212 GLU A C 1
ATOM 1715 O O . GLU A 1 212 ? -28.112 6.597 2.121 1.00 66.94 212 GLU A O 1
ATOM 1720 N N . SER A 1 213 ? -25.956 7.020 1.635 1.00 77.19 213 SER A N 1
ATOM 1721 C CA . SER A 1 213 ? -26.000 6.615 0.230 1.00 77.19 213 SER A CA 1
ATOM 1722 C C . SER A 1 213 ? -25.626 5.152 -0.013 1.00 77.19 213 SER A C 1
ATOM 1724 O O . SER A 1 213 ? -25.574 4.734 -1.169 1.00 77.19 213 SER A O 1
ATOM 1726 N N . VAL A 1 214 ? -25.393 4.365 1.044 1.00 82.19 214 VAL A N 1
ATOM 1727 C CA . VAL A 1 214 ? -25.162 2.918 0.938 1.00 82.19 214 VAL A CA 1
ATOM 1728 C C . VAL A 1 214 ? -26.503 2.191 0.904 1.00 82.19 214 VAL A C 1
ATOM 1730 O O . VAL A 1 214 ? -27.281 2.227 1.863 1.00 82.19 214 VAL A O 1
ATOM 1733 N N . TRP A 1 215 ? -26.766 1.529 -0.215 1.00 85.56 215 TRP A N 1
ATOM 1734 C CA . TRP A 1 215 ? -27.960 0.736 -0.464 1.00 85.56 215 TRP A CA 1
ATOM 1735 C C . TRP A 1 215 ? -27.626 -0.743 -0.489 1.00 85.56 215 TRP A C 1
ATOM 1737 O O . TRP A 1 215 ? -26.562 -1.148 -0.945 1.00 85.56 215 TRP A O 1
ATOM 1747 N N . VAL A 1 216 ? -28.564 -1.538 0.002 1.00 84.75 216 VAL A N 1
ATOM 1748 C CA . VAL A 1 216 ? -28.493 -2.987 0.031 1.00 84.75 216 VAL A CA 1
ATOM 1749 C C . VAL A 1 216 ? -29.569 -3.540 -0.888 1.00 84.75 216 VAL A C 1
ATOM 1751 O O . VAL A 1 216 ? -30.740 -3.171 -0.760 1.00 84.75 216 VAL A O 1
ATOM 1754 N N . LYS A 1 217 ? -29.169 -4.438 -1.784 1.00 83.94 217 LYS A N 1
ATOM 1755 C CA . LYS A 1 217 ? -30.051 -5.204 -2.658 1.00 83.94 217 LYS A CA 1
ATOM 1756 C C . LYS A 1 217 ? -29.981 -6.681 -2.320 1.00 83.94 217 LYS A C 1
ATOM 1758 O O . LYS A 1 217 ? -28.890 -7.240 -2.181 1.00 83.94 2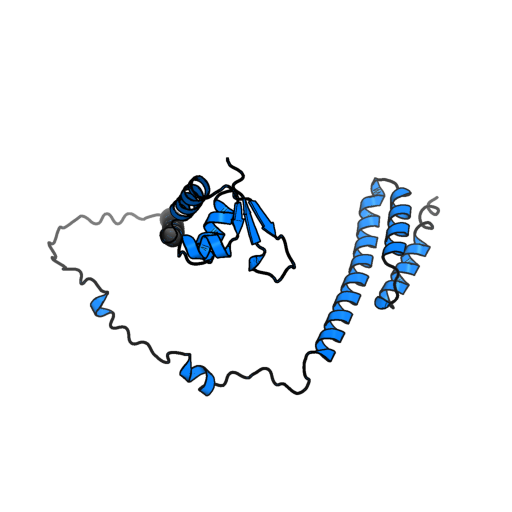17 LYS A O 1
ATOM 1763 N N . ASP A 1 218 ? -31.144 -7.313 -2.273 1.00 78.00 218 ASP A N 1
ATOM 1764 C CA . ASP A 1 218 ? -31.226 -8.767 -2.270 1.00 78.00 218 ASP A CA 1
ATOM 1765 C C . ASP A 1 218 ? -30.978 -9.289 -3.693 1.00 78.00 218 ASP A C 1
ATOM 1767 O O . ASP A 1 218 ? -31.759 -9.032 -4.612 1.00 78.00 218 ASP A O 1
ATOM 1771 N N . VAL A 1 219 ? -29.849 -9.974 -3.886 1.00 66.06 219 VAL A N 1
ATOM 1772 C CA . VAL A 1 219 ? -29.462 -10.588 -5.169 1.00 66.06 219 VAL A CA 1
ATOM 1773 C C . VAL A 1 219 ? -30.028 -12.008 -5.288 1.00 66.06 219 VAL A C 1
ATOM 1775 O O . VAL A 1 219 ? -30.078 -12.559 -6.384 1.00 66.06 219 VAL A O 1
ATOM 1778 N N . ASN A 1 220 ? -30.509 -12.587 -4.183 1.00 54.81 220 ASN A N 1
ATOM 1779 C CA . ASN A 1 220 ? -30.935 -13.983 -4.088 1.00 54.81 220 ASN A CA 1
ATOM 1780 C C . ASN A 1 220 ? -32.464 -14.168 -4.182 1.00 54.81 220 ASN A C 1
ATOM 1782 O O . ASN A 1 220 ? -32.991 -15.167 -3.690 1.00 54.81 220 ASN A O 1
ATOM 1786 N N . GLY A 1 221 ? -33.177 -13.229 -4.820 1.00 50.44 221 GLY A N 1
ATOM 1787 C CA . GLY A 1 221 ? -34.637 -13.268 -4.995 1.00 50.44 221 GLY A CA 1
ATOM 1788 C C . GLY A 1 221 ? -35.117 -13.387 -6.431 1.00 50.44 221 GLY A C 1
ATOM 1789 O O . GLY A 1 221 ? -35.034 -12.355 -7.137 1.00 50.44 221 GLY A O 1
#

Secondary structure (DSSP, 8-state):
---SSSSTTHHHHHHHHHHHHSTTT--HHHHHHHHHHHHHHS-HHHHHHHHHHHHHHHHHHHHHHHHHHHHHHHHHHS-TT-------HHHHHTTS-------GGGT---------------------HHHHHHHHHHHHHHHHHHHHHHHHTT--HHHHHHHHHHHHHHH-SEEEHHHHHHHH---HHHHHHHHHHTTPEEEE-S-TT-GGGEEEE-S--

Foldseek 3Di:
DDPPDPDLCVVLVVLLVVCLVPLVPRDLVVSVVSLVVSLVPDDPVCSVVVNVVSVVSSVSSVVVVVVVVVVVCCVVPVPPPPPPPPCDPVNCVVVDPPDDDDPCVVVDDDPPPPPPDDPDDPPPDDDDVVVVVVVVVVVVVVVVVVVVVVVVVVQPLVVLLVLLVVVCVPPHQKDFLVVSCVVSVDPSVSNVSSQVVNPWDWDQQDDPPPSRRIMTGDPPD

Sequence (221 aa):
MTSQEFTSGQPLNTAIDKAIADPMTANLPQLLKEFDYLISQLPRAAQLRVAGEILSRLAEIIAARARWLFDEWEEQYTPLEEEEPVLTAAMLQEVLRQSMTLHLDEFMEHPDFHRTYIPTESVAGEVEKSNLLEFAEMLDQEQAMEEALSLAHQEDVSVWIQAIQEWMQREGKEVSLIRLQKMLKKPLIELWLGLLLGGFALEQRGEFYQTESVWVKDVNG

Radius of gyration: 33.32 Å; chains: 1; bounding box: 74×73×85 Å